Protein AF-A0AAJ1V5J4-F1 (afdb_monomer)

Radius of gyration: 35.63 Å; Cα contacts (8 Å, |Δi|>4): 489; chains: 1; bounding box: 98×26×123 Å

pLDDT: mean 90.64, std 15.01, range [29.48, 98.25]

Organism: NCBI:txid178214

Sequence (348 aa):
MIPAPLTAFAIPPAFFPHKRGDTFYYSMKSAGREMCAPLQHQIVTKGEAFMAEDGTQVYSLNDYGYGSPGGCLGINCGHMMTPFIIGANYKPELPDYLKNLTPEQAEENARTQQVQRAYERNIRKEKERLAVAKELKDVDRIQKSQLKIKALESGLMKLVKDNDFLIRKKERERYYNNLESYNKAKQNMEKVIEKEYNKFNEKLNQKLSKEQYRDIISHDLKRINKVMSEHEELARRLQLKERKQKQHIYGTDDYKERVKRDLNKGKTPPSYFKNISSKSIHNIILKEINMRKIFNQYQYIDIKNIDGAYIDSTGKISKINQVNIKHGKQGIHGVPNYRGEDNSGQSG

Structure (mmCIF, N/CA/C/O backbone):
data_AF-A0AAJ1V5J4-F1
#
_entry.id   AF-A0AAJ1V5J4-F1
#
loop_
_atom_site.group_PDB
_atom_site.id
_atom_site.type_symbol
_atom_site.label_atom_id
_atom_site.label_alt_id
_atom_site.label_comp_id
_atom_site.label_asym_id
_atom_site.label_entity_id
_atom_site.label_seq_id
_atom_site.pdbx_PDB_ins_code
_atom_site.Cartn_x
_atom_site.Cartn_y
_atom_site.Cartn_z
_atom_site.occupancy
_atom_site.B_iso_or_equiv
_atom_site.auth_seq_id
_atom_site.auth_comp_id
_atom_site.auth_asym_id
_atom_site.auth_atom_id
_atom_site.pdbx_PDB_model_num
ATOM 1 N N . MET A 1 1 ? 59.531 -7.968 -88.400 1.00 43.09 1 MET A N 1
ATOM 2 C CA . MET A 1 1 ? 58.470 -7.005 -88.036 1.00 43.09 1 MET A CA 1
ATOM 3 C C . MET A 1 1 ? 57.826 -7.510 -86.758 1.00 43.09 1 MET A C 1
ATOM 5 O O . MET A 1 1 ? 57.212 -8.565 -86.786 1.00 43.09 1 MET A O 1
ATOM 9 N N . ILE A 1 2 ? 58.095 -6.849 -85.633 1.00 39.38 2 ILE A N 1
ATOM 10 C CA . ILE A 1 2 ? 57.622 -7.242 -84.296 1.00 39.38 2 ILE A CA 1
ATOM 11 C C . ILE A 1 2 ? 56.352 -6.423 -84.011 1.00 39.38 2 ILE A C 1
ATOM 13 O O . ILE A 1 2 ? 56.397 -5.210 -84.227 1.00 39.38 2 ILE A O 1
ATOM 17 N N . PRO A 1 3 ? 55.228 -7.025 -83.580 1.00 40.44 3 PRO A N 1
ATOM 18 C CA . PRO A 1 3 ? 54.019 -6.269 -83.275 1.00 40.44 3 PRO A CA 1
ATOM 19 C C . PRO A 1 3 ? 54.181 -5.509 -81.950 1.00 40.44 3 PRO A C 1
ATOM 21 O O . PRO A 1 3 ? 54.733 -6.031 -80.982 1.00 40.44 3 PRO A O 1
ATOM 24 N N . ALA A 1 4 ? 53.710 -4.262 -81.927 1.00 39.62 4 ALA A N 1
ATOM 25 C CA . ALA A 1 4 ? 53.693 -3.410 -80.741 1.00 39.62 4 ALA A CA 1
ATOM 26 C C . ALA A 1 4 ? 52.747 -3.978 -79.659 1.00 39.62 4 ALA A C 1
ATOM 28 O O . ALA A 1 4 ? 51.693 -4.521 -80.004 1.00 39.62 4 ALA A O 1
ATOM 29 N N . PRO A 1 5 ? 53.081 -3.860 -78.360 1.00 43.66 5 PRO A N 1
ATOM 30 C CA . PRO A 1 5 ? 52.230 -4.360 -77.290 1.00 43.66 5 PRO A CA 1
ATOM 31 C C . PRO A 1 5 ? 51.009 -3.453 -77.091 1.00 43.66 5 PRO A C 1
ATOM 33 O O . PRO A 1 5 ? 51.108 -2.227 -77.167 1.00 43.66 5 PRO A O 1
ATOM 36 N N . LEU A 1 6 ? 49.860 -4.081 -76.818 1.00 41.09 6 LEU A N 1
ATOM 37 C CA . LEU A 1 6 ? 48.618 -3.412 -76.443 1.00 41.09 6 LEU A CA 1
ATOM 38 C C . LEU A 1 6 ? 48.853 -2.480 -75.247 1.00 41.09 6 LEU A C 1
ATOM 40 O O . LEU A 1 6 ? 49.349 -2.894 -74.199 1.00 41.09 6 LEU A O 1
ATOM 44 N N . THR A 1 7 ? 48.430 -1.230 -75.396 1.00 42.22 7 THR A N 1
ATOM 45 C CA . THR A 1 7 ? 48.329 -0.254 -74.315 1.00 42.22 7 THR A CA 1
ATOM 46 C C . THR A 1 7 ? 47.338 -0.751 -73.269 1.00 42.22 7 THR A C 1
ATOM 48 O O . THR A 1 7 ? 46.139 -0.857 -73.535 1.00 42.22 7 THR A O 1
ATOM 51 N N . ALA A 1 8 ? 47.844 -1.054 -72.077 1.00 40.88 8 ALA A N 1
ATOM 52 C CA . ALA A 1 8 ? 47.033 -1.308 -70.900 1.00 40.88 8 ALA A CA 1
ATOM 53 C C . ALA A 1 8 ? 46.226 -0.044 -70.559 1.00 40.88 8 ALA A C 1
ATOM 55 O O . ALA A 1 8 ? 46.792 0.982 -70.182 1.00 40.88 8 ALA A O 1
ATOM 56 N N . PHE A 1 9 ? 44.902 -0.116 -70.697 1.00 38.41 9 PHE A N 1
ATOM 57 C CA . PHE A 1 9 ? 44.001 0.865 -70.104 1.00 38.41 9 PHE A CA 1
ATOM 58 C C . PHE A 1 9 ? 44.124 0.755 -68.583 1.00 38.41 9 PHE A C 1
ATOM 60 O O . PHE A 1 9 ? 43.680 -0.221 -67.978 1.00 38.41 9 PHE A O 1
ATOM 67 N N . ALA A 1 10 ? 44.761 1.747 -67.966 1.00 39.38 10 ALA A N 1
ATOM 68 C CA . ALA A 1 10 ? 44.744 1.912 -66.525 1.00 39.38 10 ALA A CA 1
ATOM 69 C C . ALA A 1 10 ? 43.301 2.206 -66.089 1.00 39.38 10 ALA A C 1
ATOM 71 O O . ALA A 1 10 ? 42.756 3.267 -66.388 1.00 39.38 10 ALA A O 1
ATOM 72 N N . ILE A 1 11 ? 42.679 1.252 -65.396 1.00 44.25 11 ILE A N 1
ATOM 73 C CA . ILE A 1 11 ? 41.466 1.504 -64.617 1.00 44.25 11 ILE A CA 1
ATOM 74 C C . ILE A 1 11 ? 41.870 2.525 -63.541 1.00 44.25 11 ILE A C 1
ATOM 76 O O . ILE A 1 11 ? 42.812 2.244 -62.792 1.00 44.25 11 ILE A O 1
ATOM 80 N N . PRO A 1 12 ? 41.242 3.711 -63.462 1.00 37.22 12 PRO A N 1
ATOM 81 C CA . PRO A 1 12 ? 41.595 4.676 -62.434 1.00 37.22 12 PRO A CA 1
ATOM 82 C C . PRO A 1 12 ? 41.355 4.048 -61.053 1.00 37.22 12 PRO A C 1
ATOM 84 O O . PRO A 1 12 ? 40.361 3.337 -60.871 1.00 37.22 12 PRO A O 1
ATOM 87 N N . PRO A 1 13 ? 42.244 4.273 -60.071 1.00 38.88 13 PRO A N 1
ATOM 88 C CA . PRO A 1 13 ? 42.002 3.817 -58.715 1.00 38.88 13 PRO A CA 1
ATOM 89 C C . PRO A 1 13 ? 40.716 4.484 -58.234 1.00 38.88 13 PRO A C 1
ATOM 91 O O . PRO A 1 13 ? 40.636 5.711 -58.177 1.00 38.88 13 PRO A O 1
ATOM 94 N N . ALA A 1 14 ? 39.704 3.674 -57.923 1.00 43.06 14 ALA A N 1
ATOM 95 C CA . ALA A 1 14 ? 38.511 4.151 -57.249 1.00 43.06 14 ALA A CA 1
ATOM 96 C C . ALA A 1 14 ? 38.962 4.881 -55.979 1.00 43.06 14 ALA A C 1
ATOM 98 O O . ALA A 1 14 ? 39.559 4.294 -55.069 1.00 43.06 14 ALA A O 1
ATOM 99 N N . PHE A 1 15 ? 38.760 6.193 -55.985 1.00 37.44 15 PHE A N 1
ATOM 100 C CA . PHE A 1 15 ? 39.003 7.060 -54.855 1.00 37.44 15 PHE A CA 1
ATOM 101 C C . PHE A 1 15 ? 37.954 6.683 -53.811 1.00 37.44 15 PHE A C 1
ATOM 103 O O . PHE A 1 15 ? 36.831 7.155 -53.879 1.00 37.44 15 PHE A O 1
ATOM 110 N N . PHE A 1 16 ? 38.292 5.768 -52.900 1.00 45.72 16 PHE A N 1
ATOM 111 C CA . PHE A 1 16 ? 37.465 5.428 -51.744 1.00 45.72 16 PHE A CA 1
ATOM 112 C C . PHE A 1 16 ? 37.911 6.326 -50.583 1.00 45.72 16 PHE A C 1
ATOM 114 O O . PHE A 1 16 ? 38.862 5.969 -49.882 1.00 45.72 16 PHE A O 1
ATOM 121 N N . PRO A 1 17 ? 37.294 7.501 -50.355 1.00 44.78 17 PRO A N 1
ATOM 122 C CA . PRO A 1 17 ? 37.771 8.439 -49.343 1.00 44.78 17 PRO A CA 1
ATOM 123 C C . PRO A 1 17 ? 37.554 7.946 -47.905 1.00 44.78 17 PRO A C 1
ATOM 125 O O . PRO A 1 17 ? 37.910 8.656 -46.968 1.00 44.78 17 PRO A O 1
ATOM 128 N N . HIS A 1 18 ? 36.922 6.790 -47.677 1.00 52.59 18 HIS A N 1
ATOM 129 C CA . HIS A 1 18 ? 36.537 6.326 -46.342 1.00 52.59 18 HIS A CA 1
ATOM 130 C C . HIS A 1 18 ? 37.081 4.916 -46.102 1.00 52.59 18 HIS A C 1
ATOM 132 O O . HIS A 1 18 ? 36.958 4.027 -46.947 1.00 52.59 18 HIS A O 1
ATOM 138 N N . LYS A 1 19 ? 37.736 4.715 -44.952 1.00 53.50 19 LYS A N 1
ATOM 139 C CA . LYS A 1 19 ? 38.390 3.451 -44.595 1.00 53.50 19 LYS A CA 1
ATOM 140 C C . LYS A 1 19 ? 37.387 2.297 -44.667 1.00 53.50 19 LYS A C 1
ATOM 142 O O . LYS A 1 19 ? 36.407 2.268 -43.925 1.00 53.50 19 LYS A O 1
ATOM 147 N N . ARG A 1 20 ? 37.661 1.313 -45.531 1.00 51.00 20 ARG A N 1
ATOM 148 C CA . ARG A 1 20 ? 36.986 0.007 -45.512 1.00 51.00 20 ARG A CA 1
ATOM 149 C C . ARG A 1 20 ? 37.131 -0.585 -44.103 1.00 51.00 20 ARG A C 1
ATOM 151 O O . ARG A 1 20 ? 38.232 -0.988 -43.740 1.00 51.00 20 ARG A O 1
ATOM 158 N N . GLY A 1 21 ? 36.049 -0.622 -43.323 1.00 60.88 21 GLY A N 1
ATOM 159 C CA . GLY A 1 21 ? 36.010 -1.330 -42.034 1.00 60.88 21 GLY A CA 1
ATOM 160 C C . GLY A 1 21 ? 35.437 -0.576 -40.829 1.00 60.88 21 GLY A C 1
ATOM 161 O O . GLY A 1 21 ? 35.244 -1.211 -39.798 1.00 60.88 21 GLY A O 1
ATOM 162 N N . ASP A 1 22 ? 35.117 0.719 -40.938 1.00 84.62 22 ASP A N 1
ATOM 163 C CA . ASP A 1 22 ? 34.652 1.523 -39.787 1.00 84.62 22 ASP A CA 1
ATOM 164 C C . ASP A 1 22 ? 33.117 1.681 -39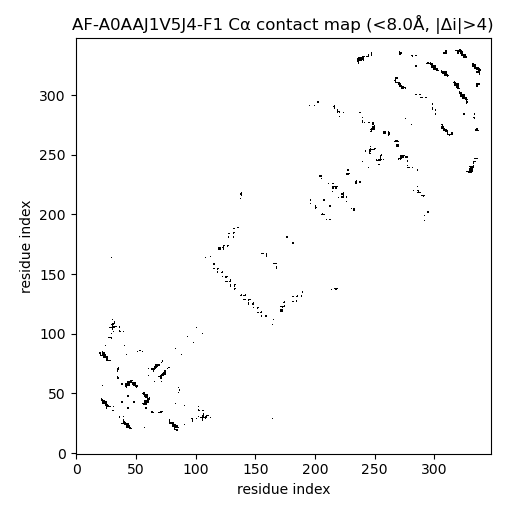.698 1.00 84.62 22 ASP A C 1
ATOM 166 O O . ASP A 1 22 ? 32.606 2.516 -38.947 1.00 84.62 22 ASP A O 1
ATOM 170 N N . THR A 1 23 ? 32.364 0.869 -40.444 1.00 94.56 23 THR A N 1
ATOM 171 C CA . THR A 1 23 ? 30.895 0.872 -40.463 1.00 94.56 23 THR A CA 1
ATOM 172 C C . THR A 1 23 ? 30.303 -0.357 -39.784 1.00 94.56 23 THR A C 1
ATOM 174 O O . THR A 1 23 ? 30.850 -1.461 -39.816 1.00 94.56 23 THR A O 1
ATOM 177 N N . PHE A 1 24 ? 29.151 -0.162 -39.151 1.00 96.31 24 PHE A N 1
ATOM 178 C CA . PHE A 1 24 ? 28.479 -1.174 -38.351 1.00 96.31 24 PHE A CA 1
ATOM 179 C C . PHE A 1 24 ? 26.975 -1.133 -38.592 1.00 96.31 24 PHE A C 1
ATOM 181 O O . PHE A 1 24 ? 26.387 -0.070 -38.741 1.00 96.31 24 PHE A O 1
ATOM 188 N N . TYR A 1 25 ? 26.330 -2.289 -38.560 1.00 97.00 25 TYR A N 1
ATOM 189 C CA . TYR A 1 25 ? 24.887 -2.401 -38.450 1.00 97.00 25 TYR A CA 1
ATOM 190 C C . TYR A 1 25 ? 24.470 -2.246 -36.983 1.00 97.00 25 TYR A C 1
ATOM 192 O O . TYR A 1 25 ? 24.973 -2.959 -36.103 1.00 97.00 25 TYR A O 1
ATOM 200 N N . TYR A 1 26 ? 23.544 -1.325 -36.720 1.00 96.88 26 TYR A N 1
ATOM 201 C CA . TYR A 1 26 ? 22.997 -1.078 -35.390 1.00 96.88 26 TYR A CA 1
ATOM 202 C C . TYR A 1 26 ? 21.750 -1.938 -35.157 1.00 96.88 26 TYR A C 1
ATOM 204 O O . TYR A 1 26 ? 20.727 -1.790 -35.830 1.00 96.88 26 TYR A O 1
ATOM 212 N N . SER A 1 27 ? 21.826 -2.858 -34.190 1.00 96.00 27 SER A N 1
ATOM 213 C CA . SER A 1 27 ? 20.743 -3.810 -33.917 1.00 96.00 27 SER A CA 1
ATOM 214 C C . SER A 1 27 ? 19.414 -3.114 -33.605 1.00 96.00 27 SER A C 1
ATOM 216 O O . SER A 1 27 ? 19.408 -2.131 -32.865 1.00 96.00 27 SER A O 1
ATOM 218 N N . MET A 1 28 ? 18.302 -3.691 -34.057 1.00 95.25 28 MET A N 1
ATOM 219 C CA . MET A 1 28 ? 16.951 -3.247 -33.712 1.00 95.25 28 MET A CA 1
ATOM 220 C C . MET A 1 28 ? 16.370 -4.059 -32.545 1.00 95.25 28 MET A C 1
ATOM 222 O O . MET A 1 28 ? 16.608 -5.261 -32.413 1.00 95.25 28 MET A O 1
ATOM 226 N N . LYS A 1 29 ? 15.612 -3.392 -31.680 1.00 94.25 29 LYS A N 1
ATOM 227 C CA . LYS A 1 29 ? 14.898 -3.912 -30.516 1.00 94.25 29 LYS A CA 1
ATOM 228 C C . LYS A 1 29 ? 13.521 -3.263 -30.436 1.00 94.25 29 LYS A C 1
ATOM 230 O O . LYS A 1 29 ? 13.286 -2.185 -30.961 1.00 94.25 29 LYS A O 1
ATOM 235 N N . SER A 1 30 ? 12.622 -3.885 -29.681 1.00 94.44 30 SER A N 1
ATOM 236 C CA . SER A 1 30 ? 11.280 -3.337 -29.460 1.00 94.44 30 SER A CA 1
ATOM 237 C C . SER A 1 30 ? 11.270 -2.013 -28.689 1.00 94.44 30 SER A C 1
ATOM 239 O O . SER A 1 30 ? 10.295 -1.278 -28.764 1.00 94.44 30 SER A O 1
ATOM 241 N N . ALA A 1 31 ? 12.340 -1.703 -27.952 1.00 94.12 31 ALA A N 1
ATOM 242 C CA . ALA A 1 31 ? 12.483 -0.484 -27.170 1.00 94.12 31 ALA A CA 1
ATOM 243 C C . ALA A 1 31 ? 13.863 0.144 -27.403 1.00 94.12 31 ALA A C 1
ATOM 245 O O . ALA A 1 31 ? 14.888 -0.526 -27.242 1.00 94.12 31 ALA A O 1
ATOM 246 N N . GLY A 1 32 ? 13.890 1.441 -27.709 1.00 93.75 32 GLY A N 1
ATOM 247 C CA . GLY A 1 32 ? 15.108 2.230 -27.871 1.00 93.75 32 GLY A CA 1
ATOM 248 C C . GLY A 1 32 ? 14.914 3.626 -27.296 1.00 93.75 32 GLY A C 1
ATOM 249 O O . GLY A 1 32 ? 13.900 4.247 -27.542 1.00 93.75 32 GLY A O 1
ATOM 250 N N . ARG A 1 33 ? 15.862 4.119 -26.492 1.00 93.69 33 ARG A N 1
ATOM 251 C CA . ARG A 1 33 ? 15.802 5.490 -25.942 1.00 93.69 33 ARG A CA 1
ATOM 252 C C . ARG A 1 33 ? 15.893 6.529 -27.064 1.00 93.69 33 ARG A C 1
ATOM 254 O O . ARG A 1 33 ? 16.375 6.177 -28.131 1.00 93.69 33 ARG A O 1
ATOM 261 N N . GLU A 1 34 ? 15.558 7.783 -26.779 1.00 94.62 34 GLU A N 1
ATOM 262 C CA . GLU A 1 34 ? 15.600 8.925 -27.713 1.00 94.62 34 GLU A CA 1
ATOM 263 C C . GLU A 1 34 ? 16.829 8.914 -28.643 1.00 94.62 34 GLU A C 1
ATOM 265 O O . GLU A 1 34 ? 16.687 8.835 -29.855 1.00 94.62 34 GLU A O 1
ATOM 270 N N . MET A 1 35 ? 18.048 8.826 -28.097 1.00 95.31 35 MET A N 1
ATOM 271 C CA . MET A 1 35 ? 19.277 8.809 -28.914 1.00 95.31 35 MET A CA 1
ATOM 272 C C . MET A 1 35 ? 19.572 7.464 -29.612 1.00 95.31 35 MET A C 1
ATOM 274 O O . MET A 1 35 ? 20.490 7.360 -30.414 1.00 95.31 35 MET A O 1
ATOM 278 N N . CYS A 1 36 ? 18.863 6.390 -29.265 1.00 95.62 36 CYS A N 1
ATOM 279 C CA . CYS A 1 36 ? 19.027 5.061 -29.869 1.00 95.62 36 CYS A CA 1
ATOM 280 C C . CYS A 1 36 ? 17.953 4.761 -30.919 1.00 95.62 36 CYS A C 1
ATOM 282 O O . CYS A 1 36 ? 18.210 3.978 -31.826 1.00 95.62 36 CYS A O 1
ATOM 284 N N . ALA A 1 37 ? 16.748 5.313 -30.763 1.00 96.25 37 ALA A N 1
ATOM 285 C CA . ALA A 1 37 ? 15.592 4.982 -31.582 1.00 96.25 37 ALA A CA 1
ATOM 286 C C . ALA A 1 37 ? 15.795 5.316 -33.073 1.00 96.25 37 ALA A C 1
ATOM 288 O O . ALA A 1 37 ? 15.541 4.426 -33.885 1.00 96.25 37 ALA A O 1
ATOM 289 N N . PRO A 1 38 ? 16.352 6.487 -33.453 1.00 96.50 38 PRO A N 1
ATOM 290 C CA . PRO A 1 38 ? 16.628 6.812 -34.855 1.00 96.50 38 PRO A CA 1
ATOM 291 C C . PRO A 1 38 ? 17.694 5.918 -35.499 1.00 96.50 38 PRO A C 1
ATOM 293 O O . PRO A 1 38 ? 17.701 5.731 -36.710 1.00 96.50 38 PRO A O 1
ATOM 296 N N . LEU A 1 39 ? 18.597 5.351 -34.694 1.00 96.88 39 LEU A N 1
ATOM 297 C CA . LEU A 1 39 ? 19.696 4.516 -35.179 1.00 9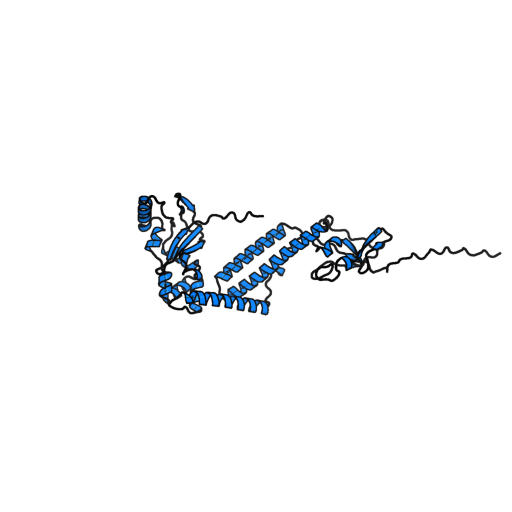6.88 39 LEU A CA 1
ATOM 298 C C . LEU A 1 39 ? 19.285 3.064 -35.435 1.00 96.88 39 LEU A C 1
ATOM 300 O O . LEU A 1 39 ? 20.056 2.300 -36.015 1.00 96.88 39 LEU A O 1
ATOM 304 N N . GLN A 1 40 ? 18.103 2.641 -34.984 1.00 95.94 40 GLN A N 1
ATOM 305 C CA . GLN A 1 40 ? 17.698 1.245 -35.090 1.00 95.94 40 GLN A CA 1
ATOM 306 C C . GLN A 1 40 ? 17.589 0.792 -36.545 1.00 95.94 40 GLN A C 1
ATOM 308 O O . GLN A 1 40 ? 16.972 1.457 -37.372 1.00 95.94 40 GLN A O 1
ATOM 313 N N . HIS A 1 41 ? 18.194 -0.363 -36.843 1.00 96.38 41 HIS A N 1
ATOM 314 C CA . HIS A 1 41 ? 18.260 -0.931 -38.191 1.00 96.38 41 HIS A CA 1
ATOM 315 C C . HIS A 1 41 ? 19.028 -0.058 -39.211 1.00 96.38 41 HIS A C 1
ATOM 317 O O . HIS A 1 41 ? 18.935 -0.277 -40.423 1.00 96.38 41 HIS A O 1
ATOM 323 N N . GLN A 1 42 ? 19.829 0.910 -38.751 1.00 96.19 42 GLN A N 1
ATOM 324 C CA . GLN A 1 42 ? 20.664 1.755 -39.608 1.00 96.19 42 GLN A CA 1
ATOM 325 C C . GLN A 1 42 ? 22.124 1.304 -39.650 1.00 96.19 42 GLN A C 1
ATOM 327 O O . GLN A 1 42 ? 22.586 0.520 -38.814 1.00 96.19 42 GLN A O 1
ATOM 332 N N . ILE A 1 43 ? 22.843 1.795 -40.662 1.00 97.25 43 ILE A N 1
ATOM 333 C CA . ILE A 1 43 ? 24.299 1.676 -40.732 1.00 97.25 43 ILE A CA 1
ATOM 334 C C . ILE A 1 43 ? 24.898 2.891 -40.033 1.00 97.25 43 ILE A C 1
ATOM 336 O O . ILE A 1 43 ? 24.472 4.025 -40.247 1.00 97.25 43 ILE A O 1
ATOM 340 N N . VAL A 1 44 ? 25.861 2.641 -39.158 1.00 96.81 44 VAL A N 1
ATOM 341 C CA . VAL A 1 44 ? 26.459 3.645 -38.284 1.00 96.81 44 VAL A CA 1
ATOM 342 C C . VAL A 1 44 ? 27.978 3.594 -38.357 1.00 96.81 44 VAL A C 1
ATOM 344 O O . VAL A 1 44 ? 28.563 2.550 -38.647 1.00 96.81 44 VAL A O 1
ATOM 347 N N . THR A 1 45 ? 28.624 4.706 -38.037 1.00 96.25 45 THR A N 1
ATOM 348 C CA . THR A 1 45 ? 30.080 4.824 -37.912 1.00 96.25 45 THR A CA 1
ATOM 349 C C . THR A 1 45 ? 30.450 5.541 -36.616 1.00 96.25 45 THR A C 1
ATOM 351 O O . THR A 1 45 ? 29.645 6.266 -36.032 1.00 96.25 45 THR A O 1
ATOM 354 N N . LYS A 1 46 ? 31.680 5.329 -36.141 1.00 93.81 46 LYS A N 1
ATOM 355 C CA . LYS A 1 46 ? 32.261 6.122 -35.042 1.00 93.81 46 LYS A CA 1
ATOM 356 C C . LYS A 1 46 ? 32.857 7.452 -35.527 1.00 93.81 46 LYS A C 1
ATOM 358 O O . LYS A 1 46 ? 33.208 8.282 -34.693 1.00 93.81 46 LYS A O 1
ATOM 363 N N . GLY A 1 47 ? 33.021 7.610 -36.842 1.00 91.19 47 GLY A N 1
ATOM 364 C CA . GLY A 1 47 ? 33.450 8.850 -37.490 1.00 91.19 47 GLY A CA 1
ATOM 365 C C . GLY A 1 47 ? 32.275 9.771 -37.821 1.00 91.19 47 GLY A C 1
ATOM 366 O O . GLY A 1 47 ? 31.215 9.671 -37.209 1.00 91.19 47 GLY A O 1
ATOM 367 N N . GLU A 1 48 ? 32.472 10.655 -38.796 1.00 92.69 48 GLU A N 1
ATOM 368 C CA . GLU A 1 48 ? 31.441 11.575 -39.291 1.00 92.69 48 GLU A CA 1
ATOM 369 C C . GLU A 1 48 ? 30.381 10.852 -40.135 1.00 92.69 48 GLU A C 1
ATOM 371 O O . GLU A 1 48 ? 30.651 9.807 -40.731 1.00 92.69 48 GLU A O 1
ATOM 376 N N . ALA A 1 49 ? 29.164 11.400 -40.171 1.00 94.69 49 ALA A N 1
ATOM 377 C CA . ALA A 1 49 ? 28.082 10.874 -40.994 1.00 94.69 49 ALA A CA 1
ATOM 378 C C . ALA A 1 49 ? 28.399 11.088 -42.481 1.00 94.69 49 ALA A C 1
ATOM 380 O O . ALA A 1 49 ? 28.947 12.122 -42.860 1.00 94.69 49 ALA A O 1
ATOM 381 N N . PHE A 1 50 ? 28.030 10.131 -43.331 1.00 94.19 50 PHE A N 1
ATOM 382 C CA . PHE A 1 50 ? 28.287 10.228 -44.767 1.00 94.19 50 PHE A CA 1
ATOM 383 C C . PHE A 1 50 ? 27.274 9.442 -45.600 1.00 94.19 50 PHE A C 1
ATOM 385 O O . PHE A 1 50 ? 26.467 8.659 -45.092 1.00 94.19 50 PHE A O 1
ATOM 392 N N . MET A 1 51 ? 27.334 9.672 -46.910 1.00 94.44 51 MET A N 1
ATOM 393 C CA . MET A 1 51 ? 26.512 9.018 -47.918 1.00 94.44 51 MET A CA 1
ATOM 394 C C . MET A 1 51 ? 27.411 8.083 -48.739 1.00 94.44 51 MET A C 1
ATOM 396 O O . MET A 1 51 ? 28.370 8.554 -49.347 1.00 94.44 51 MET A O 1
ATOM 400 N N . ALA A 1 52 ? 27.179 6.767 -48.698 1.00 90.50 52 ALA A N 1
ATOM 401 C CA . ALA A 1 52 ? 27.984 5.823 -49.474 1.00 90.50 52 ALA A CA 1
ATOM 402 C C . ALA A 1 52 ? 27.651 5.884 -50.976 1.00 90.50 52 ALA A C 1
ATOM 404 O O . ALA A 1 52 ? 26.557 6.294 -51.358 1.00 90.50 52 ALA A O 1
ATOM 405 N N . GLU A 1 53 ? 28.577 5.428 -51.824 1.00 88.38 53 GLU A N 1
ATOM 406 C CA . GLU A 1 53 ? 28.424 5.436 -53.291 1.00 88.38 53 GLU A CA 1
ATOM 407 C C . GLU A 1 53 ? 27.190 4.660 -53.782 1.00 88.38 53 GLU A C 1
ATOM 409 O O . GLU A 1 53 ? 26.595 5.0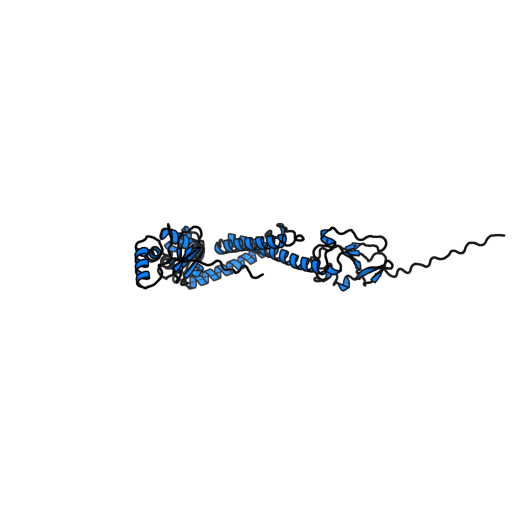24 -54.791 1.00 88.38 53 GLU A O 1
ATOM 414 N N . ASP A 1 54 ? 26.781 3.616 -53.055 1.00 86.56 54 ASP A N 1
ATOM 415 C CA . ASP A 1 54 ? 25.600 2.800 -53.364 1.00 86.56 54 ASP A CA 1
ATOM 416 C C . ASP A 1 54 ? 24.275 3.404 -52.863 1.00 86.56 54 ASP A C 1
ATOM 418 O O . ASP A 1 54 ? 23.222 2.779 -52.989 1.00 86.56 54 ASP A O 1
ATOM 422 N N . GLY A 1 55 ? 24.308 4.608 -52.282 1.00 90.38 55 GLY A N 1
ATOM 423 C CA . GLY A 1 55 ? 23.128 5.253 -51.714 1.00 90.38 55 GLY A CA 1
ATOM 424 C C . GLY A 1 55 ? 22.792 4.820 -50.280 1.00 90.38 55 GLY A C 1
ATOM 425 O O . GLY A 1 55 ? 21.739 5.199 -49.766 1.00 90.38 55 GLY A O 1
ATOM 426 N N . THR A 1 56 ? 23.670 4.088 -49.579 1.00 91.94 56 THR A N 1
ATOM 427 C CA . THR A 1 56 ? 23.496 3.755 -48.149 1.00 91.94 56 THR A CA 1
ATOM 428 C C . THR A 1 56 ? 23.846 4.917 -47.208 1.00 91.94 56 THR A C 1
ATOM 430 O O . THR A 1 56 ? 25.011 5.306 -47.090 1.00 91.94 56 THR A O 1
ATOM 433 N N . GLN A 1 57 ? 22.855 5.477 -46.502 1.00 95.12 57 GLN A N 1
ATOM 434 C CA . GLN A 1 57 ? 23.086 6.524 -45.496 1.00 95.12 57 GLN A CA 1
ATOM 435 C C . GLN A 1 57 ? 23.762 5.945 -44.249 1.00 95.12 57 GLN A C 1
ATOM 437 O O . GLN A 1 57 ? 23.281 4.967 -43.669 1.00 95.12 57 GLN A O 1
ATOM 442 N N . VAL A 1 58 ? 24.863 6.572 -43.825 1.00 96.12 58 VAL A N 1
ATOM 443 C CA . VAL A 1 58 ? 25.633 6.177 -42.643 1.00 96.12 58 VAL A CA 1
ATOM 444 C C . VAL A 1 58 ? 25.572 7.279 -41.592 1.00 96.12 58 VAL A C 1
ATOM 446 O O . VAL A 1 58 ? 26.010 8.403 -41.825 1.00 96.12 58 VAL A O 1
ATOM 449 N N . TYR A 1 59 ? 25.054 6.943 -40.412 1.00 96.81 59 TYR A N 1
ATOM 450 C CA . TYR A 1 59 ? 24.911 7.881 -39.297 1.00 96.81 59 TYR A CA 1
ATOM 451 C C . TYR A 1 59 ? 26.161 7.890 -38.406 1.00 96.81 59 TYR A C 1
ATOM 453 O O . TYR A 1 59 ? 26.705 6.836 -38.068 1.00 96.81 59 TYR A O 1
ATOM 461 N N . SER A 1 60 ? 26.593 9.073 -37.971 1.00 96.50 60 SER A N 1
ATOM 462 C CA . SER A 1 60 ? 27.638 9.230 -36.953 1.00 96.50 60 SER A CA 1
ATOM 463 C C . SER A 1 60 ? 27.059 8.917 -35.579 1.00 96.50 60 SER A C 1
ATOM 465 O O . SER A 1 60 ? 26.087 9.530 -35.154 1.00 96.50 60 SER A O 1
ATOM 467 N N . LEU A 1 61 ? 27.660 7.985 -34.838 1.00 96.25 61 LEU A N 1
ATOM 468 C CA . LEU A 1 61 ? 27.245 7.698 -33.460 1.00 96.25 61 LEU A CA 1
ATOM 469 C C . LEU A 1 61 ? 27.484 8.892 -32.522 1.00 96.25 61 LEU A C 1
ATOM 471 O O . LEU A 1 61 ? 26.786 9.026 -31.512 1.00 96.25 61 LEU A O 1
ATOM 475 N N . ASN A 1 62 ? 28.456 9.752 -32.837 1.00 95.19 62 ASN A N 1
ATOM 476 C CA . ASN A 1 62 ? 28.796 10.913 -32.012 1.00 95.19 62 ASN A CA 1
ATOM 477 C C . ASN A 1 62 ? 27.641 11.920 -31.969 1.00 95.19 62 ASN A C 1
ATOM 479 O O . ASN A 1 62 ? 27.358 12.467 -30.903 1.00 95.19 62 ASN A O 1
ATOM 483 N N . ASP A 1 63 ? 26.900 12.052 -33.071 1.00 96.81 63 ASP A N 1
ATOM 484 C CA . ASP A 1 63 ? 25.704 12.900 -33.182 1.00 96.81 63 ASP A CA 1
ATOM 485 C C . ASP A 1 63 ? 24.590 12.410 -32.243 1.00 96.81 63 ASP A C 1
ATOM 487 O O . ASP A 1 63 ? 23.716 13.167 -31.826 1.00 96.81 63 ASP A O 1
ATOM 491 N N . TYR A 1 64 ? 24.671 11.136 -31.844 1.00 96.50 64 TYR A N 1
ATOM 492 C CA . TYR A 1 64 ? 23.757 10.486 -30.916 1.00 96.50 64 TYR A CA 1
ATOM 493 C C . TYR A 1 64 ? 24.376 10.226 -29.535 1.00 96.50 64 TYR A C 1
ATOM 495 O O . TYR A 1 64 ? 23.940 9.336 -28.794 1.00 96.50 64 TYR A O 1
ATOM 503 N N . GLY A 1 65 ? 25.407 10.990 -29.165 1.00 95.25 65 GLY A N 1
ATOM 504 C CA . GLY A 1 65 ? 26.006 10.969 -27.831 1.00 95.25 65 GLY A CA 1
ATOM 505 C C . GLY A 1 65 ? 26.690 9.648 -27.474 1.00 95.25 65 GLY A C 1
ATOM 506 O O . GLY A 1 65 ? 26.590 9.207 -26.325 1.00 95.25 65 GLY A O 1
ATOM 507 N N . TYR A 1 66 ? 27.331 8.997 -28.445 1.00 95.38 66 TYR A N 1
ATOM 508 C CA . TYR A 1 66 ? 28.024 7.715 -28.290 1.00 95.38 66 TYR A CA 1
ATOM 509 C C . TYR A 1 66 ? 28.779 7.564 -26.959 1.00 95.38 66 TYR A C 1
ATOM 511 O O . TYR A 1 66 ? 29.641 8.368 -26.611 1.00 95.38 66 TYR A O 1
ATOM 519 N N . GLY A 1 67 ? 28.439 6.522 -26.195 1.00 91.88 67 GLY A N 1
ATOM 520 C CA . GLY A 1 67 ? 29.100 6.171 -24.932 1.00 91.88 67 GLY A CA 1
ATOM 521 C C . GLY A 1 67 ? 28.726 7.042 -23.725 1.00 91.88 67 GLY A C 1
ATOM 522 O O . GLY A 1 67 ? 29.034 6.673 -22.591 1.00 91.88 67 GLY A O 1
ATOM 523 N N . SER A 1 68 ? 28.014 8.154 -23.920 1.00 94.62 68 SER A N 1
ATOM 524 C CA . SER A 1 68 ? 27.507 8.965 -22.807 1.00 94.62 68 SER A CA 1
ATOM 525 C C . SER A 1 68 ? 26.365 8.250 -22.061 1.00 94.62 68 SER A C 1
ATOM 527 O O . SER A 1 68 ? 25.673 7.411 -22.644 1.00 94.62 68 SER A O 1
ATOM 529 N N . PRO A 1 69 ? 26.084 8.576 -20.781 1.00 92.00 69 PRO A N 1
ATOM 530 C CA . PRO A 1 69 ? 24.988 7.949 -20.038 1.00 92.00 69 PRO A CA 1
ATOM 531 C C . PRO A 1 69 ? 23.620 8.047 -20.740 1.00 92.00 69 PRO A C 1
ATOM 533 O O . PRO A 1 69 ? 22.847 7.087 -20.723 1.00 92.00 69 PRO A O 1
ATOM 536 N N . GLY A 1 70 ? 23.322 9.180 -21.383 1.00 87.75 70 GLY A N 1
ATOM 537 C CA . GLY A 1 70 ? 22.063 9.412 -22.105 1.00 87.75 70 GLY A CA 1
ATOM 538 C C . GLY A 1 70 ? 22.063 8.920 -23.554 1.00 87.75 70 GLY A C 1
ATOM 539 O O . GLY A 1 70 ? 21.009 8.555 -24.070 1.00 87.75 70 GLY A O 1
ATOM 540 N N . GLY A 1 71 ? 23.232 8.862 -24.191 1.00 92.88 71 GLY A N 1
ATOM 541 C CA . GLY A 1 71 ? 23.358 8.606 -25.621 1.00 92.88 71 GLY A CA 1
ATOM 542 C C . GLY A 1 71 ? 23.360 7.136 -26.027 1.00 92.88 71 GLY A C 1
ATOM 543 O O . GLY A 1 71 ? 23.168 6.212 -25.220 1.00 92.88 71 GLY A O 1
ATOM 544 N N . CYS A 1 72 ? 23.547 6.917 -27.326 1.00 93.81 72 CYS A N 1
ATOM 545 C CA . CYS A 1 72 ? 23.603 5.589 -27.910 1.00 93.81 72 CYS A CA 1
ATOM 546 C C . CYS A 1 72 ? 24.779 4.782 -27.332 1.00 93.81 72 CYS A C 1
ATOM 548 O O . CYS A 1 72 ? 25.841 5.314 -27.013 1.00 93.81 72 CYS A O 1
ATOM 550 N N . LEU A 1 73 ? 24.553 3.478 -27.129 1.00 92.50 73 LEU A N 1
ATOM 551 C CA . LEU A 1 73 ? 25.531 2.560 -26.510 1.00 92.50 73 LEU A CA 1
ATOM 552 C C . LEU A 1 73 ? 26.071 3.030 -25.138 1.00 92.50 73 LEU A C 1
ATOM 554 O O . LEU A 1 73 ? 27.146 2.626 -24.711 1.00 92.50 73 LEU A O 1
ATOM 558 N N . GLY A 1 74 ? 25.292 3.859 -24.437 1.00 91.75 74 GLY A N 1
ATOM 559 C CA . GLY A 1 74 ? 25.539 4.286 -23.063 1.00 91.75 74 GLY A CA 1
ATOM 560 C C . GLY A 1 74 ? 25.099 3.282 -21.993 1.00 91.75 74 GLY A C 1
ATOM 561 O O . GLY A 1 74 ? 24.842 2.104 -22.256 1.00 91.75 74 GLY A O 1
ATOM 562 N N . ILE A 1 75 ? 24.945 3.767 -20.756 1.00 90.62 75 ILE A N 1
ATOM 563 C CA . ILE A 1 75 ? 24.600 2.930 -19.598 1.00 90.62 75 ILE A CA 1
ATOM 564 C C . ILE A 1 75 ? 23.281 2.167 -19.807 1.00 90.62 75 ILE A C 1
ATOM 566 O O . ILE A 1 75 ? 22.256 2.736 -20.182 1.00 90.62 75 ILE A O 1
ATOM 570 N N . ASN A 1 76 ? 23.300 0.860 -19.533 1.00 86.56 76 ASN A N 1
ATOM 571 C CA . ASN A 1 76 ? 22.165 -0.056 -19.714 1.00 86.56 76 ASN A CA 1
ATOM 572 C C . ASN A 1 76 ? 21.614 -0.138 -21.153 1.00 86.56 76 ASN A C 1
ATOM 574 O O . ASN A 1 76 ? 20.536 -0.703 -21.358 1.00 86.56 76 ASN A O 1
ATOM 578 N N . CYS A 1 77 ? 22.330 0.388 -22.152 1.00 90.88 77 CYS A N 1
ATOM 579 C CA . CYS A 1 77 ? 21.989 0.169 -23.548 1.00 90.88 77 CYS A CA 1
ATOM 580 C C . CYS A 1 77 ? 22.340 -1.272 -23.928 1.00 90.88 77 CYS A C 1
ATOM 582 O O . CYS A 1 77 ? 23.464 -1.720 -23.733 1.00 90.88 77 CYS A O 1
ATOM 584 N N . GLY A 1 78 ? 21.368 -2.013 -24.457 1.00 89.69 78 GLY A N 1
ATOM 585 C CA . GLY A 1 78 ? 21.580 -3.396 -24.880 1.00 89.69 78 GLY A CA 1
ATOM 586 C C . GLY A 1 78 ? 21.792 -3.566 -26.383 1.00 89.69 78 GLY A C 1
ATOM 587 O O . GLY A 1 78 ? 21.788 -4.710 -26.834 1.00 89.69 78 GLY A O 1
ATOM 588 N N . HIS A 1 79 ? 21.839 -2.483 -27.163 1.00 93.94 79 HIS A N 1
ATOM 589 C CA . HIS A 1 79 ? 22.040 -2.564 -28.610 1.00 93.94 79 HIS A CA 1
ATOM 590 C C . HIS A 1 79 ? 23.439 -3.092 -28.929 1.00 93.94 79 HIS A C 1
ATOM 592 O O . HIS A 1 79 ? 24.393 -2.825 -28.203 1.00 93.94 79 HIS A O 1
ATOM 598 N N . MET A 1 80 ? 23.538 -3.866 -30.001 1.00 92.69 80 MET A N 1
ATOM 599 C CA . MET A 1 80 ? 24.782 -4.443 -30.491 1.00 92.69 80 MET A CA 1
ATOM 600 C C . MET A 1 80 ? 25.167 -3.761 -31.800 1.00 92.69 80 MET A C 1
ATOM 602 O O . MET A 1 80 ? 24.306 -3.478 -32.635 1.00 92.69 80 MET A O 1
ATOM 606 N N . MET A 1 81 ? 26.466 -3.532 -31.975 1.00 92.88 81 MET A N 1
ATOM 607 C CA . MET A 1 81 ? 27.055 -3.135 -33.249 1.00 92.88 81 MET A CA 1
ATOM 608 C C . MET A 1 81 ? 27.630 -4.378 -33.915 1.00 92.88 81 MET A C 1
ATOM 610 O O . MET A 1 81 ? 28.491 -5.040 -33.339 1.00 92.88 81 MET A O 1
ATOM 614 N N . THR A 1 82 ? 27.161 -4.688 -35.117 1.00 94.69 82 THR A N 1
ATOM 615 C CA . THR A 1 82 ? 27.719 -5.777 -35.930 1.00 94.69 82 THR A CA 1
ATOM 616 C C . THR A 1 82 ? 28.556 -5.152 -37.040 1.00 94.69 82 THR A C 1
ATOM 618 O O . THR A 1 82 ? 28.019 -4.281 -37.719 1.00 94.69 82 THR A O 1
ATOM 621 N N . PRO A 1 83 ? 29.835 -5.519 -37.238 1.00 95.50 83 PRO A N 1
ATOM 622 C CA . PRO A 1 83 ? 30.619 -5.017 -38.367 1.00 95.50 83 PRO A CA 1
ATOM 623 C C . PRO A 1 83 ? 29.858 -5.174 -39.687 1.00 95.50 83 PRO A C 1
ATOM 625 O O . PRO A 1 83 ? 29.248 -6.217 -39.924 1.00 95.50 83 PRO A O 1
ATOM 628 N N . PHE A 1 84 ? 29.856 -4.130 -40.512 1.00 94.19 84 PHE A N 1
ATOM 629 C CA . PHE A 1 84 ? 29.075 -4.086 -41.744 1.00 94.19 84 PHE A CA 1
ATOM 630 C C . PHE A 1 84 ? 29.888 -3.435 -42.855 1.00 94.19 84 PHE A C 1
ATOM 632 O O . PHE A 1 84 ? 30.221 -2.258 -42.774 1.00 94.19 84 PHE A O 1
ATOM 639 N N . ILE A 1 85 ? 30.195 -4.195 -43.898 1.00 92.94 85 ILE A N 1
ATOM 640 C CA . ILE A 1 85 ? 30.896 -3.746 -45.096 1.00 92.94 85 ILE A CA 1
ATOM 641 C C . ILE A 1 85 ? 29.844 -3.390 -46.147 1.00 92.94 85 ILE A C 1
ATOM 643 O O . ILE A 1 85 ? 29.140 -4.260 -46.663 1.00 92.94 85 ILE A O 1
ATOM 647 N N . ILE A 1 86 ? 29.747 -2.101 -46.459 1.00 90.81 86 ILE A N 1
ATOM 648 C CA . ILE A 1 86 ? 28.837 -1.573 -47.481 1.00 90.81 86 ILE A CA 1
ATOM 649 C C . ILE A 1 86 ? 29.174 -2.204 -48.842 1.00 90.81 86 ILE A C 1
ATOM 651 O O . ILE A 1 86 ? 30.347 -2.395 -49.165 1.00 90.81 86 ILE A O 1
ATOM 655 N N . GLY A 1 87 ? 28.149 -2.599 -49.598 1.00 87.94 87 GLY A N 1
ATOM 656 C CA . GLY A 1 87 ? 28.283 -3.329 -50.863 1.00 87.94 87 GLY A CA 1
ATOM 657 C C . GLY A 1 87 ? 28.615 -4.826 -50.745 1.00 87.94 87 GLY A C 1
ATOM 658 O O . GLY A 1 87 ? 28.521 -5.536 -51.742 1.00 87.94 87 GLY A O 1
ATOM 659 N N . ALA A 1 88 ? 28.973 -5.333 -49.557 1.00 90.69 88 ALA A N 1
ATOM 660 C CA . ALA A 1 88 ? 29.263 -6.758 -49.339 1.00 90.69 88 ALA A CA 1
ATOM 661 C C . ALA A 1 88 ? 28.305 -7.435 -48.344 1.00 90.69 88 ALA A C 1
ATOM 663 O O . ALA A 1 88 ? 28.053 -8.636 -48.444 1.00 90.69 88 ALA A O 1
ATOM 664 N N . ASN A 1 89 ? 27.775 -6.689 -47.373 1.00 92.25 89 ASN A N 1
ATOM 665 C CA . ASN A 1 89 ? 26.804 -7.184 -46.405 1.00 92.25 89 ASN A CA 1
ATOM 666 C C . ASN A 1 89 ? 25.389 -6.688 -46.713 1.00 92.25 89 ASN A C 1
ATOM 668 O O . ASN A 1 89 ? 25.189 -5.612 -47.268 1.00 92.25 89 ASN A O 1
ATOM 672 N N . TYR A 1 90 ? 24.404 -7.465 -46.265 1.00 91.31 90 TYR A N 1
ATOM 673 C CA . TYR A 1 90 ? 22.987 -7.118 -46.320 1.00 91.31 90 TYR A CA 1
ATOM 674 C C . TYR A 1 90 ? 22.465 -6.914 -44.899 1.00 91.31 90 TYR A C 1
ATOM 676 O O . TYR A 1 90 ? 22.915 -7.586 -43.964 1.00 91.31 90 TYR A O 1
ATOM 684 N N . LYS A 1 91 ? 21.528 -5.975 -44.714 1.00 92.62 91 LYS A N 1
ATOM 685 C CA . LYS A 1 91 ? 20.855 -5.820 -43.420 1.00 92.62 91 LYS A CA 1
ATOM 686 C C . LYS A 1 91 ? 20.067 -7.104 -43.114 1.00 92.62 91 LYS A C 1
ATOM 688 O O . LYS A 1 91 ? 19.459 -7.661 -44.026 1.00 92.62 91 LYS A O 1
ATOM 693 N N . PRO A 1 92 ? 20.066 -7.581 -41.858 1.00 92.06 92 PRO A N 1
ATOM 694 C CA . PRO A 1 92 ? 19.290 -8.759 -41.497 1.00 92.06 92 PRO A CA 1
ATOM 695 C C . PRO A 1 92 ? 17.796 -8.472 -41.643 1.00 92.06 92 PRO A C 1
ATOM 697 O O . PRO A 1 92 ? 17.340 -7.380 -41.300 1.00 92.06 92 PRO A O 1
ATOM 700 N N . GLU A 1 93 ? 17.025 -9.461 -42.088 1.00 93.62 93 GLU A N 1
ATOM 701 C CA . GLU A 1 93 ? 15.569 -9.351 -42.084 1.00 93.62 93 GLU A CA 1
ATOM 702 C C . GLU A 1 93 ? 15.049 -9.195 -40.651 1.00 93.62 93 GLU A C 1
ATOM 704 O O . GLU A 1 93 ? 15.453 -9.908 -39.727 1.00 93.62 93 GLU A O 1
ATOM 709 N N . LEU A 1 94 ? 14.151 -8.231 -40.458 1.00 94.19 94 LEU A N 1
ATOM 710 C CA . LEU A 1 94 ? 13.525 -8.001 -39.165 1.00 94.19 94 LEU A CA 1
ATOM 711 C C . LEU A 1 94 ? 12.388 -9.005 -38.943 1.00 94.19 94 LEU A C 1
ATOM 713 O O . LEU A 1 94 ? 11.639 -9.288 -39.877 1.00 94.19 94 LEU A O 1
ATOM 717 N N . PRO A 1 95 ? 12.192 -9.507 -37.714 1.00 92.94 95 PRO A N 1
ATOM 718 C CA . PRO A 1 95 ? 10.994 -10.265 -37.376 1.00 92.94 95 PRO A CA 1
ATOM 719 C C . PRO A 1 95 ? 9.748 -9.368 -37.450 1.00 92.94 95 PRO A C 1
ATOM 721 O O . PRO A 1 95 ? 9.839 -8.155 -37.253 1.00 92.94 95 PRO A O 1
ATOM 724 N N . ASP A 1 96 ? 8.571 -9.960 -37.678 1.00 92.19 96 ASP A N 1
ATOM 725 C CA . ASP A 1 96 ? 7.329 -9.218 -37.962 1.00 92.19 96 ASP A CA 1
ATOM 726 C C . ASP A 1 96 ? 6.971 -8.167 -36.902 1.00 92.19 96 ASP A C 1
ATOM 728 O O . ASP A 1 96 ? 6.549 -7.064 -37.242 1.00 92.19 96 ASP A O 1
ATOM 732 N N . TYR A 1 97 ? 7.229 -8.456 -35.623 1.00 89.06 97 TYR A N 1
ATOM 733 C CA . TYR A 1 97 ? 6.961 -7.534 -34.514 1.00 89.06 97 TYR A CA 1
ATOM 734 C C . TYR A 1 97 ? 7.882 -6.294 -34.477 1.00 89.06 97 TYR A C 1
ATOM 736 O O . TYR A 1 97 ? 7.648 -5.393 -33.675 1.00 89.06 97 TYR A O 1
ATOM 744 N N . LEU A 1 98 ? 8.937 -6.244 -35.302 1.00 93.44 98 LEU A N 1
ATOM 745 C CA . LEU A 1 98 ? 9.836 -5.089 -35.443 1.00 93.44 98 LEU A CA 1
ATOM 746 C C . LEU A 1 98 ? 9.691 -4.365 -36.784 1.00 93.44 98 LEU A C 1
ATOM 748 O O . LEU A 1 98 ? 10.061 -3.198 -36.857 1.00 93.44 98 LEU A O 1
ATOM 752 N N . LYS A 1 99 ? 9.163 -5.018 -37.830 1.00 90.19 99 LYS A N 1
ATOM 753 C CA . LYS A 1 99 ? 9.147 -4.481 -39.206 1.00 90.19 99 LYS A CA 1
ATOM 754 C C . LYS A 1 99 ? 8.500 -3.097 -39.324 1.00 90.19 99 LYS A C 1
ATOM 756 O O . LYS A 1 99 ? 8.983 -2.273 -40.089 1.00 90.19 99 LYS A O 1
ATOM 761 N N . ASN A 1 100 ? 7.442 -2.843 -38.553 1.00 90.81 100 ASN A N 1
ATOM 762 C CA . ASN A 1 100 ? 6.654 -1.606 -38.621 1.00 90.81 100 ASN A CA 1
ATOM 763 C C . ASN A 1 100 ? 6.864 -0.678 -37.414 1.00 90.81 100 ASN A C 1
ATOM 765 O O . ASN A 1 100 ? 6.064 0.228 -37.194 1.00 90.81 100 ASN A O 1
ATOM 769 N N . LEU A 1 101 ? 7.891 -0.927 -36.598 1.00 93.81 101 LEU A N 1
ATOM 770 C CA . LEU A 1 101 ? 8.142 -0.141 -35.394 1.00 93.81 101 LEU A CA 1
ATOM 771 C C . LEU A 1 101 ? 8.820 1.185 -35.760 1.00 93.81 101 LEU A C 1
ATOM 773 O O . LEU A 1 101 ? 9.948 1.187 -36.256 1.00 93.81 101 LEU A O 1
ATOM 777 N N . THR A 1 102 ? 8.159 2.307 -35.475 1.00 95.88 102 THR A N 1
ATOM 778 C CA . THR A 1 102 ? 8.745 3.639 -35.704 1.00 95.88 102 THR A CA 1
ATOM 779 C C . THR A 1 102 ? 9.716 4.032 -34.581 1.00 95.88 102 THR A C 1
ATOM 781 O O . THR A 1 102 ? 9.624 3.491 -33.470 1.00 95.88 102 THR A O 1
ATOM 784 N N . PRO A 1 103 ? 10.639 4.986 -34.812 1.00 96.06 103 PRO A N 1
ATOM 785 C CA . PRO A 1 103 ? 11.487 5.527 -33.751 1.00 96.06 103 PRO A CA 1
ATOM 786 C C . PRO A 1 103 ? 10.687 6.059 -32.550 1.00 96.06 103 PRO A C 1
ATOM 788 O O . PRO A 1 103 ? 11.031 5.766 -31.407 1.00 96.06 103 PRO A O 1
ATOM 791 N N . GLU A 1 104 ? 9.581 6.762 -32.792 1.00 96.56 104 GLU A N 1
ATOM 792 C CA . GLU A 1 104 ? 8.717 7.323 -31.745 1.00 96.56 104 GLU A CA 1
ATOM 793 C C . GLU A 1 104 ? 8.072 6.213 -30.906 1.00 96.56 104 GLU A C 1
ATOM 795 O O . GLU A 1 104 ? 8.057 6.278 -29.676 1.00 96.56 104 GLU A O 1
ATOM 800 N N . GLN A 1 105 ? 7.589 5.149 -31.557 1.00 96.12 105 GLN A N 1
ATOM 801 C CA . GLN A 1 105 ? 7.054 3.977 -30.863 1.00 96.12 105 GLN A CA 1
ATOM 802 C C . GLN A 1 105 ? 8.140 3.253 -30.062 1.00 96.12 105 GLN A C 1
ATOM 804 O O . GLN A 1 105 ? 7.897 2.829 -28.935 1.00 96.12 105 GLN A O 1
ATOM 809 N N . ALA A 1 106 ? 9.351 3.121 -30.608 1.00 95.75 106 ALA A N 1
ATOM 810 C CA . ALA A 1 106 ? 10.464 2.507 -29.894 1.00 95.75 106 ALA A CA 1
ATOM 811 C C . ALA A 1 106 ? 10.869 3.312 -28.647 1.00 95.75 106 ALA A C 1
ATOM 813 O O . ALA A 1 106 ? 11.228 2.716 -27.623 1.00 95.75 106 ALA A O 1
ATOM 814 N N . GLU A 1 107 ? 10.790 4.640 -28.721 1.00 96.19 107 GLU A N 1
ATOM 815 C CA . GLU A 1 107 ? 11.011 5.530 -27.587 1.00 96.19 107 GLU A CA 1
ATOM 816 C C . GLU A 1 107 ? 9.934 5.368 -26.516 1.00 96.19 107 GLU A C 1
ATOM 818 O O . GLU A 1 107 ? 10.260 5.153 -25.344 1.00 96.19 107 GLU A O 1
ATOM 823 N N . GLU A 1 108 ? 8.660 5.381 -26.903 1.00 96.69 108 GLU A N 1
ATOM 824 C CA . GLU A 1 108 ? 7.552 5.171 -25.971 1.00 96.69 108 GLU A CA 1
ATOM 825 C C . GLU A 1 108 ? 7.621 3.781 -25.318 1.00 96.69 108 GLU A C 1
ATOM 827 O O . GLU A 1 108 ? 7.476 3.636 -24.098 1.00 96.69 108 GLU A O 1
ATOM 832 N N . ASN A 1 109 ? 7.995 2.758 -26.089 1.00 96.75 109 ASN A N 1
ATOM 833 C CA . ASN A 1 109 ? 8.263 1.423 -25.571 1.00 96.75 109 ASN A CA 1
ATOM 834 C C . ASN A 1 109 ? 9.396 1.434 -24.534 1.00 96.75 109 ASN A C 1
ATOM 836 O O . ASN A 1 109 ? 9.310 0.754 -23.507 1.00 96.75 109 ASN A O 1
ATOM 840 N N . ALA A 1 110 ? 10.450 2.231 -24.741 1.00 94.94 110 ALA A N 1
ATOM 841 C CA . ALA A 1 110 ? 11.526 2.384 -23.765 1.00 94.94 110 ALA A CA 1
ATOM 842 C C . ALA A 1 110 ? 11.050 3.066 -22.475 1.00 94.94 110 ALA A C 1
ATOM 844 O O . ALA A 1 110 ? 11.418 2.612 -21.385 1.00 94.94 110 ALA A O 1
ATOM 845 N N . ARG A 1 111 ? 10.207 4.102 -22.563 1.00 96.06 111 ARG A N 1
ATOM 846 C CA . ARG A 1 111 ? 9.597 4.751 -21.386 1.00 96.06 111 ARG A CA 1
ATOM 847 C C . ARG A 1 111 ? 8.724 3.763 -20.613 1.00 96.06 111 ARG A C 1
ATOM 849 O O . ARG A 1 111 ? 8.909 3.573 -19.409 1.00 96.06 111 ARG A O 1
ATOM 856 N N . THR A 1 112 ? 7.869 3.030 -21.313 1.00 97.44 112 THR A N 1
ATOM 857 C CA . THR A 1 112 ? 7.016 1.981 -20.742 1.00 97.44 112 THR A CA 1
ATOM 858 C C . THR A 1 112 ? 7.841 0.860 -20.092 1.00 97.44 112 THR A C 1
ATOM 860 O O . THR A 1 112 ? 7.568 0.422 -18.967 1.00 97.44 112 THR A O 1
ATOM 863 N N . GLN A 1 113 ? 8.947 0.451 -20.716 1.00 96.06 113 GLN A N 1
ATOM 864 C CA . GLN A 1 113 ? 9.875 -0.509 -20.124 1.00 96.06 113 GLN A CA 1
ATOM 865 C C . GLN A 1 113 ? 10.518 0.032 -18.837 1.00 96.06 113 GLN A C 1
ATOM 867 O O . GLN A 1 113 ? 10.723 -0.731 -17.888 1.00 96.06 113 GLN A O 1
ATOM 872 N N . GLN A 1 114 ? 10.820 1.331 -18.748 1.00 94.88 114 GLN A N 1
ATOM 873 C CA . GLN A 1 114 ? 11.322 1.942 -17.512 1.00 94.88 114 GLN A CA 1
ATOM 874 C C . GLN A 1 114 ? 10.279 1.916 -16.386 1.00 94.88 114 GLN A C 1
ATOM 876 O O . GLN A 1 114 ? 10.653 1.644 -15.237 1.00 94.88 114 GLN A O 1
ATOM 881 N N . VAL A 1 115 ? 8.990 2.101 -16.701 1.00 97.75 115 VAL A N 1
ATOM 882 C CA . VAL A 1 115 ? 7.885 1.915 -15.742 1.00 97.75 115 VAL A CA 1
ATOM 883 C C . VAL A 1 115 ? 7.878 0.477 -15.213 1.00 97.75 115 VAL A C 1
ATOM 885 O O . VAL A 1 115 ? 7.845 0.273 -13.995 1.00 97.75 115 VAL A O 1
ATOM 888 N N . GLN A 1 116 ? 8.046 -0.528 -16.083 1.00 97.94 116 GLN A N 1
ATOM 889 C CA . GLN A 1 116 ? 8.206 -1.926 -15.655 1.00 97.94 116 GLN A CA 1
ATOM 890 C C . GLN A 1 116 ? 9.381 -2.086 -14.671 1.00 97.94 116 GLN A C 1
ATOM 892 O O . GLN A 1 116 ? 9.237 -2.704 -13.612 1.00 97.94 116 GLN A O 1
ATOM 897 N N . ARG A 1 117 ? 10.550 -1.492 -14.969 1.00 96.06 117 ARG A N 1
ATOM 898 C CA . ARG A 1 117 ? 11.719 -1.551 -14.066 1.00 96.06 117 ARG A CA 1
ATOM 899 C C . ARG A 1 117 ? 11.450 -0.862 -12.728 1.00 96.06 117 ARG A C 1
ATOM 901 O O . ARG A 1 117 ? 11.981 -1.303 -11.707 1.00 96.06 117 ARG A O 1
ATOM 908 N N . ALA A 1 118 ? 10.643 0.197 -12.702 1.00 97.56 118 ALA A N 1
ATOM 909 C CA . ALA A 1 118 ? 10.240 0.851 -11.462 1.00 97.56 118 ALA A CA 1
ATOM 910 C C . ALA A 1 118 ? 9.372 -0.070 -10.589 1.00 97.56 118 ALA A C 1
ATOM 912 O O . ALA A 1 118 ? 9.656 -0.203 -9.395 1.00 97.56 118 ALA A O 1
ATOM 913 N N . TYR A 1 119 ? 8.390 -0.768 -11.173 1.00 98.19 119 TYR A N 1
ATOM 914 C CA . TYR A 1 119 ? 7.603 -1.783 -10.461 1.00 98.19 119 TYR A CA 1
ATOM 915 C C . TYR A 1 119 ? 8.491 -2.866 -9.845 1.00 98.19 119 TYR A C 1
ATOM 917 O O . TYR A 1 119 ? 8.394 -3.129 -8.648 1.00 98.19 119 TYR A O 1
ATOM 925 N N . GLU A 1 120 ? 9.407 -3.445 -10.621 1.00 97.50 120 GLU A N 1
ATOM 926 C CA . GLU A 1 120 ? 10.302 -4.509 -10.148 1.00 97.50 120 GLU A CA 1
ATOM 927 C C . GLU A 1 120 ? 11.188 -4.058 -8.977 1.00 97.50 120 GLU A C 1
ATOM 929 O O . GLU A 1 120 ? 11.296 -4.763 -7.969 1.00 97.50 120 GLU A O 1
ATOM 934 N N . ARG A 1 121 ? 11.781 -2.855 -9.065 1.00 95.88 121 ARG A N 1
ATOM 935 C CA . ARG A 1 121 ? 12.562 -2.263 -7.963 1.00 95.88 121 ARG A CA 1
ATOM 936 C C . ARG A 1 121 ?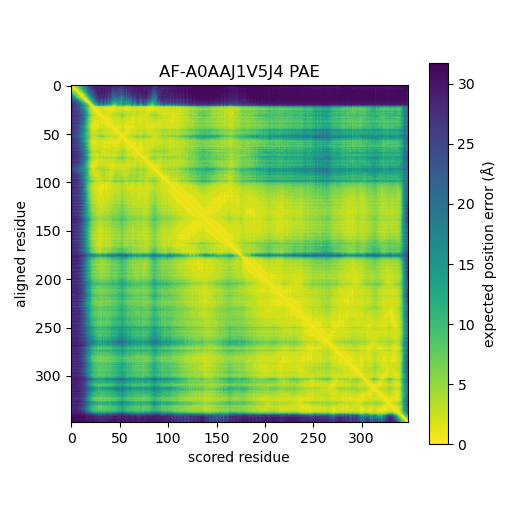 11.706 -2.059 -6.714 1.00 95.88 121 ARG A C 1
ATOM 938 O O . ARG A 1 121 ? 12.156 -2.360 -5.608 1.00 95.88 121 ARG A O 1
ATOM 945 N N . ASN A 1 122 ? 10.479 -1.572 -6.882 1.00 96.94 122 ASN A N 1
ATOM 946 C CA . ASN A 1 122 ? 9.559 -1.334 -5.774 1.00 96.94 122 ASN A CA 1
ATOM 947 C C . ASN A 1 122 ? 9.113 -2.642 -5.110 1.00 96.94 122 ASN A C 1
ATOM 949 O O . ASN A 1 122 ? 9.110 -2.717 -3.884 1.00 96.94 122 ASN A O 1
ATOM 953 N N . ILE A 1 123 ? 8.814 -3.686 -5.888 1.00 97.62 123 ILE A N 1
ATOM 954 C CA . ILE A 1 123 ? 8.476 -5.017 -5.363 1.00 97.62 123 ILE A CA 1
ATOM 955 C C . ILE A 1 123 ? 9.646 -5.571 -4.549 1.00 97.62 123 ILE A C 1
ATOM 957 O O . ILE A 1 123 ? 9.450 -6.014 -3.417 1.00 97.62 123 ILE A O 1
ATOM 961 N N . ARG A 1 124 ? 10.872 -5.493 -5.080 1.00 95.62 124 ARG A N 1
ATOM 962 C CA . ARG A 1 124 ? 12.078 -5.946 -4.372 1.00 95.62 124 ARG A CA 1
ATOM 963 C C . ARG A 1 124 ? 12.261 -5.219 -3.038 1.00 95.62 124 ARG A C 1
ATOM 965 O O . ARG A 1 124 ? 12.482 -5.861 -2.013 1.00 95.62 124 ARG A O 1
ATOM 972 N N . LYS A 1 125 ? 12.121 -3.891 -3.043 1.00 94.31 125 LYS A N 1
ATOM 973 C CA . LYS A 1 125 ? 12.235 -3.046 -1.845 1.00 94.31 125 LYS A CA 1
ATOM 974 C C . LYS A 1 125 ? 11.151 -3.350 -0.810 1.00 94.31 125 LYS A C 1
ATOM 976 O O . LYS A 1 125 ? 11.418 -3.346 0.387 1.00 94.31 125 LYS A O 1
ATOM 981 N N . GLU A 1 126 ? 9.919 -3.617 -1.237 1.00 96.69 126 GLU A N 1
ATOM 982 C CA . GLU A 1 126 ? 8.847 -3.991 -0.309 1.00 96.69 126 GLU A CA 1
ATOM 983 C C . GLU A 1 126 ? 9.009 -5.415 0.236 1.00 96.69 126 GLU A C 1
ATOM 985 O O . GLU A 1 126 ? 8.668 -5.656 1.391 1.00 96.69 126 GLU A O 1
ATOM 990 N N . LYS A 1 127 ? 9.595 -6.344 -0.533 1.00 96.06 127 LYS A N 1
ATOM 991 C CA . LYS A 1 127 ? 9.974 -7.679 -0.035 1.00 96.06 127 LYS A CA 1
ATOM 992 C C . LYS A 1 127 ? 11.068 -7.601 1.036 1.00 96.06 127 LYS A C 1
ATOM 994 O O . LYS A 1 127 ? 10.962 -8.294 2.044 1.00 96.06 127 LYS A O 1
ATOM 999 N N . GLU A 1 128 ? 12.054 -6.719 0.869 1.00 95.31 128 GLU A N 1
ATOM 1000 C CA . GLU A 1 128 ? 13.046 -6.416 1.913 1.00 95.31 128 GLU A CA 1
ATOM 1001 C C . GLU A 1 128 ? 12.377 -5.852 3.176 1.00 95.31 128 GLU A C 1
ATOM 1003 O O . GLU A 1 128 ? 12.578 -6.368 4.274 1.00 95.31 128 GLU A O 1
ATOM 1008 N N . ARG A 1 129 ? 11.510 -4.841 3.029 1.00 95.31 129 ARG A N 1
ATOM 1009 C CA . ARG A 1 129 ? 10.753 -4.262 4.154 1.00 95.31 129 ARG A CA 1
ATOM 1010 C C . ARG A 1 129 ? 9.898 -5.297 4.875 1.00 95.31 129 ARG A C 1
ATOM 1012 O O . ARG A 1 129 ? 9.823 -5.265 6.098 1.00 95.31 129 ARG A O 1
ATOM 1019 N N . LEU A 1 130 ? 9.277 -6.213 4.133 1.00 97.06 130 LEU A N 1
ATOM 1020 C CA . LEU A 1 130 ? 8.507 -7.314 4.698 1.00 97.06 130 LEU A CA 1
ATOM 1021 C C . LEU A 1 130 ? 9.393 -8.256 5.524 1.00 97.06 130 LEU A C 1
ATOM 1023 O O . LEU A 1 130 ? 8.968 -8.687 6.593 1.00 97.06 130 LEU A O 1
ATOM 1027 N N . ALA A 1 131 ? 10.600 -8.578 5.053 1.00 95.88 131 ALA A N 1
ATOM 1028 C CA . ALA A 1 131 ? 11.545 -9.408 5.799 1.00 95.88 131 ALA A CA 1
ATOM 1029 C C . ALA A 1 131 ? 11.964 -8.734 7.118 1.00 95.88 131 ALA A C 1
ATOM 1031 O O . ALA A 1 131 ? 11.826 -9.340 8.179 1.00 95.88 131 ALA A O 1
ATOM 1032 N N . VAL A 1 132 ? 12.335 -7.452 7.064 1.00 96.44 132 VAL A N 1
ATOM 1033 C CA . VAL A 1 132 ? 12.663 -6.653 8.257 1.00 96.44 132 VAL A CA 1
ATOM 1034 C C . VAL A 1 132 ? 11.479 -6.581 9.229 1.00 96.44 132 VAL A C 1
ATOM 1036 O O . VAL A 1 132 ? 11.641 -6.796 10.426 1.00 96.44 132 VAL A O 1
ATOM 1039 N N . ALA A 1 133 ? 10.267 -6.315 8.732 1.00 96.25 133 ALA A N 1
ATOM 1040 C CA . ALA A 1 133 ? 9.074 -6.225 9.574 1.00 96.25 133 ALA A CA 1
ATOM 1041 C C . ALA A 1 133 ? 8.754 -7.556 10.275 1.00 96.25 133 ALA A C 1
ATOM 1043 O O . ALA A 1 133 ? 8.325 -7.552 11.429 1.00 96.25 133 ALA A O 1
ATOM 1044 N N . LYS A 1 134 ? 8.997 -8.693 9.605 1.00 95.75 134 LYS A N 1
ATOM 1045 C CA . LYS A 1 134 ? 8.878 -10.029 10.207 1.00 95.75 134 LYS A CA 1
ATOM 1046 C C . LYS A 1 134 ? 9.884 -10.240 11.332 1.00 95.75 134 LYS A C 1
ATOM 1048 O O . LYS A 1 134 ? 9.490 -10.733 12.385 1.00 95.75 134 LYS A O 1
ATOM 1053 N N . GLU A 1 135 ? 11.141 -9.842 11.139 1.00 95.00 135 GLU A N 1
ATOM 1054 C CA . GLU A 1 135 ? 12.164 -9.929 12.189 1.00 95.00 135 GLU A CA 1
ATOM 1055 C C . GLU A 1 135 ? 11.789 -9.078 13.410 1.00 95.00 135 GLU A C 1
ATOM 1057 O O . GLU A 1 135 ? 11.852 -9.548 14.546 1.00 95.00 135 GLU A O 1
ATOM 1062 N N . LEU A 1 136 ? 11.314 -7.852 13.175 1.00 93.69 136 LEU A N 1
ATOM 1063 C CA . LEU A 1 136 ? 10.885 -6.931 14.231 1.00 93.69 136 LEU A CA 1
ATOM 1064 C C . LEU A 1 136 ? 9.505 -7.266 14.822 1.00 93.69 136 LEU A C 1
ATOM 1066 O O . LEU A 1 136 ? 9.074 -6.605 15.769 1.00 93.69 136 LEU A O 1
ATOM 1070 N N . LYS A 1 137 ? 8.823 -8.293 14.293 1.00 92.38 137 LYS A N 1
ATOM 1071 C CA . LYS A 1 137 ? 7.479 -8.737 14.700 1.00 92.38 137 LYS A CA 1
ATOM 1072 C C . LYS A 1 137 ? 6.434 -7.605 14.667 1.00 92.38 137 LYS A C 1
ATOM 1074 O O . LYS A 1 137 ? 5.514 -7.587 15.483 1.00 92.38 137 LYS A O 1
ATOM 1079 N N . ASP A 1 138 ? 6.568 -6.670 13.724 1.00 92.69 138 ASP A N 1
ATOM 1080 C CA . ASP A 1 138 ? 5.639 -5.547 13.530 1.00 92.69 138 ASP A CA 1
ATOM 1081 C C . ASP A 1 138 ? 4.491 -5.977 12.601 1.00 92.69 138 ASP A C 1
ATOM 1083 O O . ASP A 1 138 ? 4.602 -5.944 11.372 1.00 92.69 138 ASP A O 1
ATOM 1087 N N . VAL A 1 139 ? 3.389 -6.430 13.205 1.00 91.12 139 VAL A N 1
ATOM 1088 C CA . VAL A 1 139 ? 2.237 -7.020 12.499 1.00 91.12 139 VAL A CA 1
ATOM 1089 C C . VAL A 1 139 ? 1.594 -6.037 11.520 1.00 91.12 139 VAL A C 1
ATOM 1091 O O . VAL A 1 139 ? 1.296 -6.413 10.384 1.00 91.12 139 VAL A O 1
ATOM 1094 N N . ASP A 1 140 ? 1.462 -4.768 11.906 1.00 90.69 140 ASP A N 1
ATOM 1095 C CA . ASP A 1 140 ? 0.914 -3.715 11.050 1.00 90.69 140 ASP A CA 1
ATOM 1096 C C . ASP A 1 140 ? 1.753 -3.524 9.778 1.00 90.69 140 ASP A C 1
ATOM 1098 O O . ASP A 1 140 ? 1.229 -3.449 8.660 1.00 90.69 140 ASP A O 1
ATOM 1102 N N . ARG A 1 141 ? 3.083 -3.446 9.923 1.00 94.12 141 ARG A N 1
ATOM 1103 C CA . ARG A 1 141 ? 3.990 -3.277 8.777 1.00 94.12 141 ARG A CA 1
ATOM 1104 C C . ARG A 1 141 ? 4.057 -4.525 7.913 1.00 94.12 141 ARG A C 1
ATOM 1106 O O . ARG A 1 141 ? 4.124 -4.385 6.692 1.00 94.12 141 ARG A O 1
ATOM 1113 N N . ILE A 1 142 ? 3.980 -5.718 8.505 1.00 95.88 142 ILE A N 1
ATOM 1114 C CA . ILE A 1 142 ? 3.881 -6.982 7.762 1.00 95.88 142 ILE A CA 1
ATOM 1115 C C . ILE A 1 142 ? 2.659 -6.948 6.839 1.00 95.88 142 ILE A C 1
ATOM 1117 O O . ILE A 1 142 ? 2.807 -7.125 5.627 1.00 95.88 142 ILE A O 1
ATOM 1121 N N . GLN A 1 143 ? 1.472 -6.665 7.385 1.00 93.56 143 GLN A N 1
ATOM 1122 C CA . GLN A 1 143 ? 0.232 -6.605 6.606 1.00 93.56 143 GLN A CA 1
ATOM 1123 C C . GLN A 1 143 ? 0.309 -5.528 5.516 1.00 93.56 143 GLN A C 1
ATOM 1125 O O . GLN A 1 143 ? 0.008 -5.789 4.348 1.00 93.56 143 GLN A O 1
ATOM 1130 N N . LYS A 1 144 ? 0.794 -4.328 5.863 1.00 94.88 144 LYS A N 1
ATOM 1131 C CA . LYS A 1 144 ? 0.943 -3.215 4.917 1.00 94.88 144 LYS A CA 1
ATOM 1132 C C . LYS A 1 144 ? 1.878 -3.554 3.754 1.00 94.88 144 LYS A C 1
ATOM 1134 O O . LYS A 1 144 ? 1.536 -3.281 2.603 1.00 94.88 144 LYS A O 1
ATOM 1139 N N . SER A 1 145 ? 3.042 -4.145 4.025 1.00 97.38 145 SER A N 1
ATOM 1140 C CA . SER A 1 145 ? 3.985 -4.531 2.971 1.00 97.38 145 SER A CA 1
ATOM 1141 C C . SER A 1 145 ? 3.436 -5.666 2.106 1.00 97.38 145 SER A C 1
ATOM 1143 O O . SER A 1 145 ? 3.583 -5.607 0.889 1.00 97.38 145 SER A O 1
ATOM 1145 N N . GLN A 1 146 ? 2.730 -6.648 2.679 1.00 97.69 146 GLN A N 1
ATOM 1146 C CA . GLN A 1 146 ? 2.064 -7.701 1.899 1.00 97.69 146 GLN A CA 1
ATOM 1147 C C . GLN A 1 146 ? 1.013 -7.138 0.935 1.00 97.69 146 GLN A C 1
ATOM 1149 O O . GLN A 1 146 ? 1.006 -7.502 -0.241 1.00 97.69 146 GLN A O 1
ATOM 1154 N N . LEU A 1 147 ? 0.150 -6.230 1.405 1.00 97.06 147 LEU A N 1
ATOM 1155 C CA . LEU A 1 147 ? -0.848 -5.570 0.557 1.00 97.06 147 LEU A CA 1
ATOM 1156 C C . LEU A 1 147 ? -0.185 -4.759 -0.559 1.00 97.06 147 LEU A C 1
ATOM 1158 O O . LEU A 1 147 ? -0.597 -4.839 -1.716 1.00 97.06 147 LEU A O 1
ATOM 1162 N N . LYS A 1 148 ? 0.883 -4.025 -0.235 1.00 97.94 148 LYS A N 1
ATOM 1163 C CA . LYS A 1 148 ? 1.607 -3.218 -1.217 1.00 97.94 148 LYS A CA 1
ATOM 1164 C C . LYS A 1 148 ? 2.313 -4.067 -2.273 1.00 97.94 148 LYS A C 1
ATOM 1166 O O . LYS A 1 148 ? 2.284 -3.699 -3.443 1.00 97.94 148 LYS A O 1
ATOM 1171 N N . ILE A 1 149 ? 2.904 -5.200 -1.889 1.00 98.00 149 ILE A N 1
ATOM 1172 C CA . ILE A 1 149 ? 3.484 -6.157 -2.842 1.00 98.00 149 ILE A CA 1
ATOM 1173 C C . ILE A 1 149 ? 2.406 -6.640 -3.812 1.00 98.00 149 ILE A C 1
ATOM 1175 O O . ILE A 1 149 ? 2.609 -6.534 -5.015 1.00 98.00 149 ILE A O 1
ATOM 1179 N N . LYS A 1 150 ? 1.241 -7.074 -3.313 1.00 98.00 150 LYS A N 1
ATOM 1180 C CA . LYS A 1 150 ? 0.132 -7.525 -4.171 1.00 98.00 150 LYS A CA 1
ATOM 1181 C C . LYS A 1 150 ? -0.333 -6.439 -5.142 1.00 98.00 150 LYS A C 1
ATOM 1183 O O . LYS A 1 150 ? -0.520 -6.719 -6.321 1.00 98.00 150 LYS A O 1
ATOM 1188 N N . ALA A 1 151 ? -0.482 -5.200 -4.669 1.00 98.06 151 ALA A N 1
ATOM 1189 C CA . ALA A 1 151 ? -0.870 -4.075 -5.518 1.00 98.06 151 ALA A CA 1
ATOM 1190 C C . ALA A 1 151 ? 0.171 -3.795 -6.618 1.00 98.06 151 ALA A C 1
ATOM 1192 O O . ALA A 1 151 ? -0.188 -3.621 -7.781 1.00 98.06 151 ALA A O 1
ATOM 1193 N N . LEU A 1 152 ? 1.463 -3.803 -6.272 1.00 98.19 152 LEU A N 1
ATOM 1194 C CA . LEU A 1 152 ? 2.551 -3.617 -7.235 1.00 98.19 152 LEU A CA 1
ATOM 1195 C C . LEU A 1 152 ? 2.634 -4.769 -8.245 1.00 98.19 152 LEU A C 1
ATOM 1197 O O . LEU A 1 152 ? 2.815 -4.519 -9.432 1.00 98.19 152 LEU A O 1
ATOM 1201 N N . GLU A 1 153 ? 2.491 -6.016 -7.794 1.00 97.50 153 GLU A N 1
ATOM 1202 C CA . GLU A 1 153 ? 2.494 -7.198 -8.661 1.00 97.50 153 GLU A CA 1
ATOM 1203 C C . GLU A 1 153 ? 1.294 -7.183 -9.618 1.00 97.50 153 GLU A C 1
ATOM 1205 O O . GLU A 1 153 ? 1.464 -7.484 -10.797 1.00 97.50 153 GLU A O 1
ATOM 1210 N N . SER A 1 154 ? 0.114 -6.764 -9.151 1.00 97.75 154 SER A N 1
ATOM 1211 C CA . SER A 1 154 ? -1.071 -6.581 -9.996 1.00 97.75 154 SER A CA 1
ATOM 1212 C C . SER A 1 154 ? -0.871 -5.478 -11.037 1.00 97.75 154 SER A C 1
ATOM 1214 O O . SER A 1 154 ? -1.211 -5.672 -12.202 1.00 97.75 154 SER A O 1
ATOM 1216 N N . GLY A 1 155 ? -0.299 -4.335 -10.643 1.00 97.75 155 GLY A N 1
ATOM 1217 C CA . GLY A 1 155 ? 0.015 -3.241 -11.567 1.00 97.75 155 GLY A CA 1
ATOM 1218 C 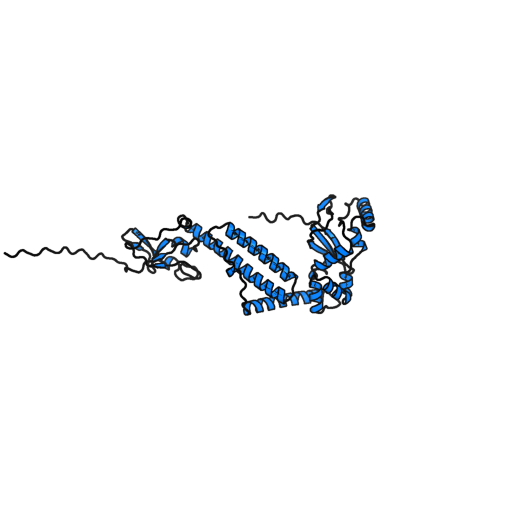C . GLY A 1 155 ? 1.030 -3.656 -12.634 1.00 97.75 155 GLY A C 1
ATOM 1219 O O . GLY A 1 155 ? 0.823 -3.404 -13.816 1.00 97.75 155 GLY A O 1
ATOM 1220 N N . LEU A 1 156 ? 2.078 -4.383 -12.234 1.00 97.94 156 LEU A N 1
ATOM 1221 C CA . LEU A 1 156 ? 3.067 -4.944 -13.153 1.00 97.94 156 LEU A CA 1
ATOM 1222 C C . LEU A 1 156 ? 2.447 -5.959 -14.122 1.00 97.94 156 LEU A C 1
ATOM 1224 O O . LEU A 1 156 ? 2.783 -5.958 -15.301 1.00 97.94 156 LEU A O 1
ATOM 1228 N N . MET A 1 157 ? 1.550 -6.825 -13.642 1.00 97.19 157 MET A N 1
ATOM 1229 C CA . MET A 1 157 ? 0.842 -7.774 -14.505 1.00 97.19 157 MET A CA 1
ATOM 1230 C C . MET A 1 157 ? -0.022 -7.068 -15.540 1.00 97.19 157 MET A C 1
ATOM 1232 O O . MET A 1 157 ? 0.012 -7.464 -16.699 1.00 97.19 157 MET A O 1
ATOM 1236 N N . LYS A 1 158 ? -0.758 -6.027 -15.134 1.00 97.62 158 LYS A N 1
ATOM 1237 C CA . LYS A 1 158 ? -1.553 -5.214 -16.056 1.00 97.62 158 LYS A CA 1
ATOM 1238 C C . LYS A 1 158 ? -0.658 -4.563 -17.115 1.00 97.62 158 LYS A C 1
ATOM 1240 O O . LYS A 1 158 ? -0.885 -4.775 -18.294 1.00 97.62 158 LYS A O 1
ATOM 1245 N N . LEU A 1 159 ? 0.416 -3.890 -16.695 1.00 97.56 159 LEU A N 1
ATOM 1246 C CA . LEU A 1 159 ? 1.363 -3.244 -17.609 1.00 97.56 159 LEU A CA 1
ATOM 1247 C C . LEU A 1 159 ? 1.926 -4.219 -18.652 1.00 97.56 159 LEU A C 1
ATOM 1249 O O . LEU A 1 159 ? 1.989 -3.886 -19.826 1.00 97.56 159 LEU A O 1
ATOM 1253 N N . VAL A 1 160 ? 2.332 -5.419 -18.228 1.00 97.19 160 VAL A N 1
ATOM 1254 C CA . VAL A 1 160 ? 2.879 -6.443 -19.134 1.00 97.19 160 VAL A CA 1
ATOM 1255 C C . VAL A 1 160 ? 1.801 -7.023 -20.047 1.00 97.19 160 VAL A C 1
ATOM 1257 O O . VAL A 1 160 ? 2.081 -7.286 -21.206 1.00 97.19 160 VAL A O 1
ATOM 1260 N N . LYS A 1 161 ? 0.575 -7.209 -19.550 1.00 96.88 161 LYS A N 1
ATOM 1261 C CA . LYS A 1 161 ? -0.552 -7.681 -20.363 1.00 96.88 161 LYS A CA 1
ATOM 1262 C C . LYS A 1 161 ? -0.933 -6.676 -21.452 1.00 96.88 161 LYS A C 1
ATOM 1264 O O . LYS A 1 161 ? -1.290 -7.088 -22.544 1.00 96.88 161 LYS A O 1
ATOM 1269 N N . ASP A 1 162 ? -0.863 -5.387 -21.138 1.00 96.69 162 ASP A N 1
ATOM 1270 C CA . ASP A 1 162 ? -1.253 -4.311 -22.050 1.00 96.69 162 ASP A CA 1
ATOM 1271 C C . ASP A 1 162 ? -0.145 -3.987 -23.080 1.00 96.69 162 ASP A C 1
ATOM 1273 O O . ASP A 1 162 ? -0.347 -3.138 -23.943 1.00 96.69 162 ASP A O 1
ATOM 1277 N N . ASN A 1 163 ? 1.034 -4.623 -22.989 1.00 95.94 163 ASN A N 1
ATOM 1278 C CA . ASN A 1 163 ? 2.203 -4.321 -23.821 1.00 95.94 163 ASN A CA 1
ATOM 1279 C C . ASN A 1 163 ? 2.976 -5.595 -24.209 1.00 95.94 163 ASN A C 1
ATOM 1281 O O . ASN A 1 163 ? 3.866 -6.034 -23.476 1.00 95.94 163 ASN A O 1
ATOM 1285 N N . ASP A 1 164 ? 2.712 -6.134 -25.401 1.00 92.88 164 ASP A N 1
ATOM 1286 C CA . ASP A 1 164 ? 3.255 -7.423 -25.873 1.00 92.88 164 ASP A CA 1
ATOM 1287 C C . ASP A 1 164 ? 4.791 -7.493 -25.931 1.00 92.88 164 ASP A C 1
ATOM 1289 O O . ASP A 1 164 ? 5.389 -8.563 -25.805 1.00 92.88 164 ASP A O 1
ATOM 1293 N N . PHE A 1 165 ? 5.465 -6.351 -26.090 1.00 93.38 165 PHE A N 1
ATOM 1294 C CA . PHE A 1 165 ? 6.928 -6.292 -26.120 1.00 93.38 165 PHE A CA 1
ATOM 1295 C C . PHE A 1 165 ? 7.580 -6.400 -24.729 1.00 93.38 165 PHE A C 1
ATOM 1297 O O . PHE A 1 165 ? 8.809 -6.522 -24.625 1.00 93.38 165 PHE A O 1
ATOM 1304 N N . LEU A 1 166 ? 6.795 -6.321 -23.649 1.00 95.75 166 LEU A N 1
ATOM 1305 C CA . LEU A 1 166 ? 7.285 -6.470 -22.285 1.00 95.75 166 LEU A CA 1
ATOM 1306 C C . LEU A 1 166 ? 7.277 -7.934 -21.853 1.00 95.75 166 LEU A C 1
ATOM 1308 O O . LEU A 1 166 ? 6.327 -8.680 -22.049 1.00 95.75 166 LEU A O 1
ATOM 1312 N N . ILE A 1 167 ? 8.328 -8.324 -21.132 1.00 93.88 167 ILE A N 1
ATOM 1313 C CA . ILE A 1 167 ? 8.426 -9.652 -20.523 1.00 93.88 167 ILE A CA 1
ATOM 1314 C C . ILE A 1 167 ? 8.665 -9.484 -19.027 1.00 93.88 167 ILE A C 1
ATOM 1316 O O . ILE A 1 167 ? 9.646 -8.858 -18.601 1.00 93.88 167 ILE A O 1
ATOM 1320 N N . ARG A 1 168 ? 7.782 -10.067 -18.209 1.00 94.88 168 ARG A N 1
ATOM 1321 C CA . ARG A 1 168 ? 7.962 -10.129 -16.754 1.00 94.88 168 ARG A CA 1
ATOM 1322 C C . ARG A 1 168 ? 9.015 -11.177 -16.403 1.00 94.88 168 ARG A C 1
ATOM 1324 O O . ARG A 1 168 ? 8.854 -12.351 -16.714 1.00 94.88 168 ARG A O 1
ATOM 1331 N N . LYS A 1 169 ? 10.062 -10.762 -15.688 1.00 94.12 169 LYS A N 1
ATOM 1332 C CA . LYS A 1 169 ? 11.118 -11.654 -15.186 1.00 94.12 169 LYS A CA 1
ATOM 1333 C C . LYS A 1 169 ? 11.084 -11.679 -13.663 1.00 94.12 169 LYS A C 1
ATOM 1335 O O . LYS A 1 169 ? 11.513 -10.718 -13.023 1.00 94.12 169 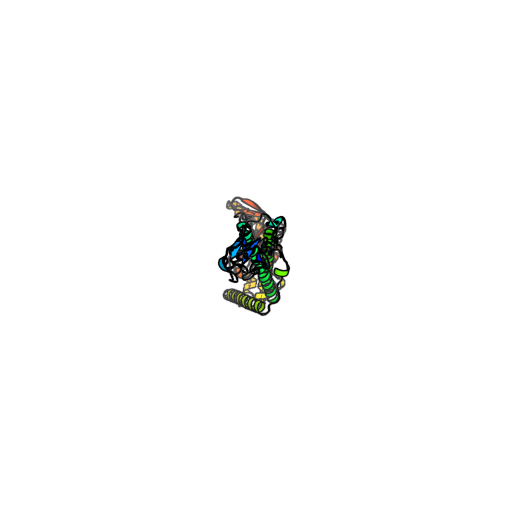LYS A O 1
ATOM 1340 N N . LYS A 1 170 ? 10.561 -12.760 -13.072 1.00 91.69 170 LYS A N 1
ATOM 1341 C CA . LYS A 1 170 ? 10.368 -12.875 -11.611 1.00 91.69 170 LYS A CA 1
ATOM 1342 C C . LYS A 1 170 ? 11.685 -12.753 -10.835 1.00 91.69 170 LYS A C 1
ATOM 1344 O O . LYS A 1 170 ? 11.695 -12.279 -9.701 1.00 91.69 170 LYS A O 1
ATOM 1349 N N . GLU A 1 171 ? 12.809 -13.098 -11.454 1.00 92.75 171 GLU A N 1
ATOM 1350 C CA . GLU A 1 171 ? 14.158 -12.985 -10.891 1.00 92.75 171 GLU A CA 1
ATOM 1351 C C . GLU A 1 171 ? 14.517 -11.531 -10.555 1.00 92.75 171 GLU A C 1
ATOM 1353 O O . GLU A 1 171 ? 15.273 -11.275 -9.613 1.00 92.75 171 GLU A O 1
ATOM 1358 N N . ARG A 1 172 ? 13.947 -10.560 -11.286 1.00 90.50 172 ARG A N 1
ATOM 1359 C CA . ARG A 1 172 ? 14.146 -9.123 -11.041 1.00 90.50 172 ARG A CA 1
ATOM 1360 C C . ARG A 1 172 ? 13.380 -8.630 -9.818 1.00 90.50 172 ARG A C 1
ATOM 1362 O O . ARG A 1 172 ? 13.773 -7.635 -9.215 1.00 90.50 172 ARG A O 1
ATOM 1369 N N . GLU A 1 173 ? 12.340 -9.335 -9.403 1.00 92.19 173 GLU A N 1
ATOM 1370 C CA . GLU A 1 173 ? 11.553 -9.016 -8.210 1.00 92.19 173 GLU A CA 1
ATOM 1371 C C . GLU A 1 173 ? 12.073 -9.727 -6.958 1.00 92.19 173 GLU A C 1
ATOM 1373 O O . GLU A 1 173 ? 11.610 -9.439 -5.851 1.00 92.19 173 GLU A O 1
ATOM 1378 N N . ARG A 1 174 ? 13.002 -10.680 -7.116 1.00 87.81 174 ARG A N 1
ATOM 1379 C CA . ARG A 1 174 ? 13.564 -11.435 -5.999 1.00 87.81 174 ARG A CA 1
ATOM 1380 C C . ARG A 1 174 ? 14.319 -10.492 -5.068 1.00 87.81 174 ARG A C 1
ATOM 1382 O O . ARG A 1 174 ? 15.130 -9.674 -5.502 1.00 87.81 174 ARG A O 1
ATOM 1389 N N . TYR A 1 175 ? 14.042 -10.627 -3.777 1.00 81.06 175 TYR A N 1
ATOM 1390 C CA . TYR A 1 175 ? 14.859 -10.026 -2.737 1.00 81.06 175 TYR A CA 1
ATOM 1391 C C . TYR A 1 175 ? 16.174 -10.807 -2.636 1.00 81.06 175 TYR A C 1
ATOM 1393 O O . TYR A 1 175 ? 16.168 -12.002 -2.339 1.00 81.06 175 TYR A O 1
ATOM 1401 N N . TYR A 1 176 ? 17.281 -10.129 -2.927 1.00 74.62 176 TYR A N 1
ATOM 1402 C CA . TYR A 1 176 ? 18.629 -10.629 -2.677 1.00 74.62 176 TYR A CA 1
ATOM 1403 C C . TYR A 1 176 ? 19.081 -10.042 -1.347 1.00 74.62 176 TYR A C 1
ATOM 1405 O O . TYR A 1 176 ? 18.948 -8.834 -1.143 1.00 74.62 176 TYR A O 1
ATOM 1413 N N . ASN A 1 177 ? 19.566 -10.895 -0.447 1.00 73.38 177 ASN A N 1
ATOM 1414 C CA . ASN A 1 177 ? 19.963 -10.504 0.900 1.00 73.38 177 ASN A CA 1
ATOM 1415 C C . ASN A 1 177 ? 21.241 -9.648 0.859 1.00 73.38 177 ASN A C 1
ATOM 1417 O O . ASN A 1 177 ? 22.346 -10.148 1.043 1.00 73.38 177 ASN A O 1
ATOM 1421 N N . ASN A 1 178 ? 21.092 -8.361 0.545 1.00 87.25 178 ASN A N 1
ATOM 1422 C CA . ASN A 1 178 ? 22.134 -7.364 0.733 1.00 87.25 178 ASN A CA 1
ATOM 1423 C C . ASN A 1 178 ? 22.102 -6.937 2.205 1.00 87.25 178 ASN A C 1
ATOM 1425 O O . ASN A 1 178 ? 21.167 -6.258 2.633 1.00 87.25 178 ASN A O 1
ATOM 1429 N N . LEU A 1 179 ? 23.123 -7.346 2.959 1.00 90.31 179 LEU A N 1
ATOM 1430 C CA . LEU A 1 179 ? 23.193 -7.132 4.402 1.00 90.31 179 LEU A CA 1
ATOM 1431 C C . LEU A 1 179 ? 23.216 -5.644 4.782 1.00 90.31 179 LEU A C 1
ATOM 1433 O O . LEU A 1 179 ? 22.576 -5.250 5.752 1.00 90.31 179 LEU A O 1
ATOM 1437 N N . GLU A 1 180 ? 23.902 -4.800 4.010 1.00 92.62 180 GLU A N 1
ATOM 1438 C CA . GLU A 1 180 ? 23.972 -3.358 4.268 1.00 92.62 180 GLU A CA 1
ATOM 1439 C C . GLU A 1 180 ? 22.599 -2.693 4.094 1.00 92.62 180 GLU A C 1
ATOM 1441 O O . GLU A 1 180 ? 22.117 -1.989 4.986 1.00 92.62 180 GLU A O 1
ATOM 1446 N N . SER A 1 181 ? 21.935 -2.967 2.967 1.00 91.31 181 SER A N 1
ATOM 1447 C CA . SER A 1 181 ? 20.586 -2.468 2.676 1.00 91.31 181 SER A CA 1
ATOM 1448 C C . SER A 1 181 ? 19.582 -2.946 3.727 1.00 91.31 181 SER A C 1
ATOM 1450 O O . SER A 1 181 ? 18.807 -2.144 4.257 1.00 91.31 181 SER A O 1
ATOM 1452 N N . TYR A 1 182 ? 19.668 -4.224 4.107 1.00 93.31 182 TYR A N 1
ATOM 1453 C CA . TYR A 1 182 ? 18.822 -4.823 5.130 1.00 93.31 182 TYR A CA 1
ATOM 1454 C C . TYR A 1 182 ? 19.010 -4.156 6.495 1.00 93.31 182 TYR A C 1
ATOM 1456 O O . TYR A 1 182 ? 18.038 -3.710 7.106 1.00 93.31 182 TYR A O 1
ATOM 1464 N N . ASN A 1 183 ? 20.257 -4.007 6.948 1.00 94.69 183 ASN A N 1
ATOM 1465 C CA . ASN A 1 183 ? 20.578 -3.368 8.223 1.00 94.69 183 ASN A CA 1
ATOM 1466 C C . ASN A 1 183 ? 20.126 -1.907 8.247 1.00 94.69 183 ASN A C 1
ATOM 1468 O O . ASN A 1 183 ? 19.544 -1.451 9.232 1.00 94.69 183 ASN A O 1
ATOM 1472 N N . LYS A 1 184 ? 20.307 -1.178 7.141 1.00 95.12 184 LYS A N 1
ATOM 1473 C CA . LYS A 1 184 ? 19.811 0.195 7.004 1.00 95.12 184 LYS A CA 1
ATOM 1474 C C . LYS A 1 184 ? 18.285 0.250 7.072 1.00 95.12 184 LYS A C 1
ATOM 1476 O O . LYS A 1 184 ? 17.726 1.124 7.737 1.00 95.12 184 LYS A O 1
ATOM 1481 N N . ALA A 1 185 ? 17.587 -0.669 6.405 1.00 94.38 185 ALA A N 1
ATOM 1482 C CA . ALA A 1 185 ? 16.132 -0.766 6.471 1.00 94.38 185 ALA A CA 1
ATOM 1483 C C . ALA A 1 185 ? 15.647 -1.099 7.893 1.00 94.38 185 ALA A C 1
ATOM 1485 O O . ALA A 1 185 ? 14.702 -0.463 8.368 1.00 94.38 185 ALA A O 1
ATOM 1486 N N . LYS A 1 186 ? 16.331 -2.015 8.587 1.00 96.38 186 LYS A N 1
ATOM 1487 C CA . LYS A 1 186 ? 16.073 -2.388 9.982 1.00 96.38 186 LYS A CA 1
ATOM 1488 C C . LYS A 1 186 ? 16.245 -1.213 10.934 1.00 96.38 186 LYS A C 1
ATOM 1490 O O . LYS A 1 186 ? 15.275 -0.840 11.585 1.00 96.38 186 LYS A O 1
ATOM 1495 N N . GLN A 1 187 ? 17.399 -0.551 10.926 1.00 97.06 187 GLN A N 1
ATOM 1496 C CA . GLN A 1 187 ? 17.658 0.623 11.768 1.00 97.06 187 GLN A CA 1
ATOM 1497 C C . GLN A 1 187 ? 16.626 1.734 11.543 1.00 97.06 187 GLN A C 1
ATOM 1499 O O . GLN A 1 187 ? 16.152 2.366 12.487 1.00 97.06 187 GLN A O 1
ATOM 1504 N N . ASN A 1 188 ? 16.251 1.985 10.286 1.00 96.62 188 ASN A N 1
ATOM 1505 C CA . ASN A 1 188 ? 15.224 2.975 9.974 1.00 96.62 188 ASN A CA 1
ATOM 1506 C C . ASN A 1 188 ? 13.854 2.567 10.524 1.00 96.62 188 ASN A C 1
ATOM 1508 O O . ASN A 1 188 ? 13.134 3.417 11.044 1.00 96.62 188 ASN A O 1
ATOM 1512 N N . MET A 1 189 ? 13.487 1.287 10.429 1.00 96.44 189 MET A N 1
ATOM 1513 C CA . MET A 1 189 ? 12.222 0.788 10.964 1.00 96.44 189 MET A CA 1
ATOM 1514 C C . MET A 1 189 ? 12.200 0.829 12.496 1.00 96.44 189 MET A C 1
ATOM 1516 O O . MET A 1 189 ? 11.225 1.311 13.065 1.00 96.44 189 MET A O 1
ATOM 1520 N N . GLU A 1 190 ? 13.288 0.431 13.156 1.00 96.06 190 GLU A N 1
ATOM 1521 C CA . GLU A 1 190 ? 13.453 0.517 14.611 1.00 96.06 190 GLU A CA 1
ATOM 1522 C C . GLU A 1 190 ? 13.322 1.958 15.109 1.00 96.06 190 GLU A C 1
ATOM 1524 O O . GLU A 1 190 ? 12.568 2.212 16.044 1.00 96.06 190 GLU A O 1
ATOM 1529 N N . LYS A 1 191 ? 13.959 2.927 14.437 1.00 97.31 191 LYS A N 1
ATOM 1530 C CA . LYS A 1 191 ? 13.807 4.358 14.758 1.00 97.31 191 LYS A CA 1
ATOM 1531 C C . LYS A 1 191 ? 12.355 4.826 14.669 1.00 97.31 191 LYS A C 1
ATOM 1533 O O . LYS A 1 191 ? 11.937 5.674 15.455 1.00 97.31 191 LYS A O 1
ATOM 1538 N N . VAL A 1 192 ? 11.585 4.320 13.705 1.00 95.75 192 VAL A N 1
ATOM 1539 C CA . VAL A 1 192 ? 10.161 4.665 13.579 1.00 95.75 192 VAL A CA 1
ATOM 1540 C C . VAL A 1 192 ? 9.345 4.014 14.697 1.00 95.75 192 VAL A C 1
ATOM 1542 O O . VAL A 1 192 ? 8.542 4.707 15.315 1.00 95.75 192 VAL A O 1
ATOM 1545 N N . ILE A 1 193 ? 9.578 2.732 14.993 1.00 94.88 193 ILE A N 1
ATOM 1546 C CA . ILE A 1 193 ? 8.908 2.016 16.091 1.00 94.88 193 ILE A CA 1
ATOM 1547 C C . ILE A 1 193 ? 9.195 2.703 17.431 1.00 94.88 193 ILE A C 1
ATOM 1549 O O . ILE A 1 193 ? 8.276 2.915 18.215 1.00 94.88 193 ILE A O 1
ATOM 1553 N N . GLU A 1 194 ? 10.438 3.120 17.672 1.00 96.06 194 GLU A N 1
ATOM 1554 C CA . GLU A 1 194 ? 10.830 3.832 18.891 1.00 96.06 194 GLU A CA 1
ATOM 1555 C C . GLU A 1 194 ? 10.080 5.162 19.035 1.00 96.06 194 GLU A C 1
ATOM 1557 O O . GLU A 1 194 ? 9.551 5.479 20.099 1.00 96.06 194 GLU A O 1
ATOM 1562 N N . LYS A 1 195 ? 9.963 5.931 17.944 1.00 96.56 195 LYS A N 1
ATOM 1563 C CA . LYS A 1 195 ? 9.174 7.171 17.931 1.00 96.56 195 LYS A CA 1
ATOM 1564 C C . LYS A 1 195 ? 7.692 6.911 18.208 1.00 96.56 195 LYS A C 1
ATOM 1566 O O . LYS A 1 195 ? 7.065 7.678 18.935 1.00 96.56 195 LYS A O 1
ATOM 1571 N N . GLU A 1 196 ? 7.123 5.856 17.628 1.00 95.19 196 GLU A N 1
ATOM 1572 C CA . GLU A 1 196 ? 5.725 5.465 17.846 1.00 95.19 196 GLU A CA 1
ATOM 1573 C C . GLU A 1 196 ? 5.476 5.016 19.294 1.00 95.19 196 GLU A C 1
ATOM 1575 O O . GLU A 1 196 ? 4.467 5.410 19.883 1.00 95.19 196 GLU A O 1
ATOM 1580 N N . TYR A 1 197 ? 6.414 4.264 19.873 1.00 96.56 197 TYR A N 1
ATOM 1581 C CA . TYR A 1 197 ? 6.420 3.855 21.275 1.00 96.56 197 TYR A CA 1
ATOM 1582 C C . TYR A 1 197 ? 6.464 5.064 22.212 1.00 96.56 197 TYR A C 1
ATOM 1584 O O . TYR A 1 197 ? 5.573 5.216 23.047 1.00 96.56 197 TYR A O 1
ATOM 1592 N N . ASN A 1 198 ? 7.429 5.971 22.028 1.00 97.25 198 ASN A N 1
ATOM 1593 C CA . ASN A 1 198 ? 7.580 7.157 22.875 1.00 97.25 198 ASN A CA 1
ATOM 1594 C C . ASN A 1 198 ? 6.329 8.042 22.821 1.00 97.25 198 ASN A C 1
ATOM 1596 O O . ASN A 1 198 ? 5.753 8.361 23.859 1.00 97.25 198 ASN A O 1
ATOM 1600 N N . LYS A 1 199 ? 5.820 8.327 21.616 1.00 96.88 199 LYS A N 1
ATOM 1601 C CA . LYS A 1 199 ? 4.593 9.114 21.421 1.00 96.88 199 LYS A CA 1
ATOM 1602 C C . LYS A 1 199 ? 3.351 8.462 22.037 1.00 96.88 199 LYS A C 1
ATOM 1604 O O . LYS A 1 199 ? 2.417 9.155 22.440 1.00 96.88 199 LYS A O 1
ATOM 1609 N N . PHE A 1 200 ? 3.281 7.131 22.047 1.00 96.44 200 PHE A N 1
ATOM 1610 C CA . PHE A 1 200 ? 2.191 6.408 22.699 1.00 96.44 200 PHE A CA 1
ATOM 1611 C C . PHE A 1 200 ? 2.303 6.520 24.221 1.00 96.44 200 PHE A C 1
ATOM 1613 O O . PHE A 1 200 ? 1.330 6.879 24.882 1.00 96.44 200 PHE A O 1
ATOM 1620 N N . ASN A 1 201 ? 3.501 6.288 24.755 1.00 96.56 201 ASN A N 1
ATOM 1621 C CA . ASN A 1 201 ? 3.783 6.349 26.181 1.00 96.56 201 ASN A CA 1
ATOM 1622 C C . ASN A 1 201 ? 3.625 7.752 26.763 1.00 96.56 201 ASN A C 1
ATOM 1624 O O . ASN A 1 201 ? 3.151 7.877 27.885 1.00 96.56 201 ASN A O 1
ATOM 1628 N N . GLU A 1 202 ? 3.958 8.816 26.033 1.00 97.06 202 GLU A N 1
ATOM 1629 C CA . GLU A 1 202 ? 3.726 10.208 26.454 1.00 97.06 202 GLU A CA 1
ATOM 1630 C C . GLU A 1 202 ? 2.268 10.473 26.855 1.00 97.06 202 GLU A C 1
ATOM 1632 O O . GLU A 1 202 ? 2.020 11.255 27.767 1.00 97.06 202 GLU A O 1
ATOM 1637 N N . LYS A 1 203 ? 1.312 9.782 26.225 1.00 95.38 203 LYS A N 1
ATOM 1638 C CA . LYS A 1 203 ? -0.127 9.944 26.479 1.00 95.38 203 LYS A CA 1
ATOM 1639 C C . LYS A 1 203 ? -0.660 9.116 27.646 1.00 95.38 203 LYS A C 1
ATOM 1641 O O . LYS A 1 203 ? -1.828 9.284 27.992 1.00 95.38 203 LYS A O 1
ATOM 1646 N N . LEU A 1 204 ? 0.144 8.203 28.185 1.00 95.25 204 LEU A N 1
ATOM 1647 C CA . LEU A 1 204 ? -0.220 7.381 29.333 1.00 95.25 204 LEU A CA 1
ATOM 1648 C C . LEU A 1 204 ? 0.325 7.977 30.627 1.00 95.25 204 LEU A C 1
ATOM 1650 O O . LEU A 1 204 ? 1.438 8.516 30.657 1.00 95.25 204 LEU A O 1
ATOM 1654 N N . ASN A 1 205 ? -0.430 7.802 31.705 1.00 94.06 205 ASN A N 1
ATOM 1655 C CA . ASN A 1 205 ? 0.040 8.111 33.049 1.00 94.06 205 ASN A CA 1
ATOM 1656 C C . ASN A 1 205 ? 0.998 7.014 33.530 1.00 94.06 205 ASN A C 1
ATOM 1658 O O . ASN A 1 205 ? 2.106 7.308 33.970 1.00 94.06 205 ASN A O 1
ATOM 1662 N N . GLN A 1 206 ? 0.601 5.749 33.373 1.00 93.38 206 GLN A N 1
ATOM 1663 C CA . GLN A 1 206 ? 1.463 4.591 33.612 1.00 93.38 206 GLN A CA 1
ATOM 1664 C C . GLN A 1 206 ? 2.188 4.237 32.304 1.00 93.38 206 GLN A C 1
ATOM 1666 O O . GLN A 1 206 ? 1.556 4.023 31.276 1.00 93.38 206 GLN A O 1
ATOM 1671 N N . LYS A 1 207 ? 3.525 4.244 32.294 1.00 96.62 207 LYS A N 1
ATOM 1672 C CA . LYS A 1 207 ? 4.287 3.959 31.066 1.00 96.62 207 LYS A CA 1
ATOM 1673 C C . LYS A 1 207 ? 4.330 2.454 30.802 1.00 96.62 207 LYS A C 1
ATOM 1675 O O . LYS A 1 207 ? 4.558 1.674 31.722 1.00 96.62 207 LYS A O 1
ATOM 1680 N N . LEU A 1 208 ? 4.182 2.062 29.538 1.00 96.94 208 LEU A N 1
ATOM 1681 C CA . LEU A 1 208 ? 4.426 0.689 29.102 1.00 96.94 208 LEU A CA 1
ATOM 1682 C C . LEU A 1 208 ? 5.916 0.414 28.959 1.00 96.94 208 LEU A C 1
ATOM 1684 O O . LEU A 1 208 ? 6.660 1.283 28.505 1.00 96.94 208 LEU A O 1
ATOM 1688 N N . SER A 1 209 ? 6.323 -0.830 29.211 1.00 96.44 209 SER A N 1
ATOM 1689 C CA . SER A 1 209 ? 7.590 -1.344 28.689 1.00 96.44 209 SER A CA 1
ATOM 1690 C C . SER A 1 209 ? 7.524 -1.528 27.164 1.00 96.44 209 SER A C 1
ATOM 1692 O O . SER A 1 209 ? 6.446 -1.628 26.568 1.00 96.44 209 SER A O 1
ATOM 1694 N N . LYS A 1 210 ? 8.682 -1.637 26.498 1.00 94.25 210 LYS A N 1
ATOM 1695 C CA . LYS A 1 210 ? 8.731 -1.949 25.055 1.00 94.25 210 LYS A CA 1
ATOM 1696 C C . LYS A 1 210 ? 8.079 -3.295 24.730 1.00 94.25 210 LYS A C 1
ATOM 1698 O O . LYS A 1 210 ? 7.519 -3.456 23.649 1.00 94.25 210 LYS A O 1
ATOM 1703 N N . GLU A 1 211 ? 8.155 -4.260 25.643 1.00 94.25 211 GLU A N 1
ATOM 1704 C CA . GLU A 1 211 ? 7.511 -5.565 25.483 1.00 94.25 211 GLU A CA 1
ATOM 1705 C C . GLU A 1 211 ? 5.990 -5.447 25.574 1.00 94.25 211 GLU A C 1
ATOM 1707 O O . GLU A 1 211 ? 5.300 -5.878 24.654 1.00 94.25 211 GLU A O 1
ATOM 1712 N N . GLN A 1 212 ? 5.469 -4.757 26.593 1.00 96.38 212 GLN A N 1
ATOM 1713 C CA . GLN A 1 212 ? 4.028 -4.525 26.718 1.00 96.38 212 GLN A CA 1
ATOM 1714 C C . GLN A 1 212 ? 3.476 -3.720 25.535 1.00 96.38 212 GLN A C 1
ATOM 1716 O O . GLN A 1 212 ? 2.383 -3.993 25.043 1.00 96.38 212 GLN A O 1
ATOM 1721 N N . TYR A 1 213 ? 4.246 -2.759 25.016 1.00 95.94 213 TYR A N 1
ATOM 1722 C CA . TYR A 1 213 ? 3.872 -2.047 23.797 1.00 95.94 213 TYR A CA 1
ATOM 1723 C C . TYR A 1 213 ? 3.814 -2.974 22.574 1.00 95.94 213 TYR A C 1
ATOM 1725 O O . TYR A 1 213 ? 2.870 -2.906 21.792 1.00 95.94 213 TYR A O 1
ATOM 1733 N N . ARG A 1 214 ? 4.782 -3.884 22.411 1.00 93.62 214 ARG A N 1
ATOM 1734 C CA . ARG A 1 214 ? 4.739 -4.895 21.339 1.00 93.62 214 ARG A CA 1
ATOM 1735 C C . ARG A 1 214 ? 3.561 -5.853 21.496 1.00 93.62 214 ARG A C 1
ATOM 1737 O O . ARG A 1 214 ? 2.991 -6.269 20.493 1.00 93.62 214 ARG A O 1
ATOM 1744 N N . ASP A 1 215 ? 3.213 -6.212 22.727 1.00 95.31 215 ASP A N 1
ATOM 1745 C CA . ASP A 1 215 ? 2.078 -7.080 23.036 1.00 95.31 215 ASP A CA 1
ATOM 1746 C C . ASP A 1 215 ? 0.746 -6.401 22.711 1.00 95.31 215 ASP A C 1
ATOM 1748 O O . ASP A 1 215 ? -0.099 -7.016 22.058 1.00 95.31 215 ASP A O 1
ATOM 1752 N N . ILE A 1 216 ? 0.568 -5.127 23.076 1.00 95.38 216 ILE A N 1
ATOM 1753 C CA . ILE A 1 216 ? -0.697 -4.428 22.826 1.00 95.38 216 ILE A CA 1
ATOM 1754 C C . ILE A 1 216 ? -0.941 -4.219 21.325 1.00 95.38 216 ILE A C 1
ATOM 1756 O O . ILE A 1 216 ? -2.058 -4.421 20.862 1.00 95.38 216 ILE A O 1
ATOM 1760 N N . ILE A 1 217 ? 0.091 -3.901 20.534 1.00 94.62 217 ILE A N 1
ATOM 1761 C CA . ILE A 1 217 ? -0.041 -3.698 19.075 1.00 94.62 217 ILE A CA 1
ATOM 1762 C C . ILE A 1 217 ? -0.016 -5.004 18.261 1.00 94.62 217 ILE A C 1
ATOM 1764 O O . ILE A 1 217 ? 0.027 -4.968 17.036 1.00 94.62 217 ILE A O 1
ATOM 1768 N N . SER A 1 218 ? 0.009 -6.169 18.912 1.00 93.56 218 SER A N 1
ATOM 1769 C CA . SER A 1 218 ? 0.263 -7.449 18.236 1.00 93.56 218 SER A CA 1
ATOM 1770 C C . SER A 1 218 ? -0.914 -8.012 17.440 1.00 93.56 218 SER A C 1
ATOM 1772 O O . SER A 1 218 ? -0.727 -8.995 16.726 1.00 93.56 218 SER A O 1
ATOM 1774 N N . HIS A 1 219 ? -2.119 -7.455 17.595 1.00 93.31 219 HIS A N 1
ATOM 1775 C CA . HIS A 1 219 ? -3.374 -8.044 17.101 1.00 93.31 219 HIS A CA 1
ATOM 1776 C C . HIS A 1 219 ? -3.661 -9.462 17.656 1.00 93.31 219 HIS A C 1
ATOM 1778 O O . HIS A 1 219 ? -4.587 -10.144 17.212 1.00 93.31 219 HIS A O 1
ATOM 1784 N N . ASP A 1 220 ? -2.909 -9.910 18.669 1.00 95.75 220 ASP A N 1
ATOM 1785 C CA . ASP A 1 220 ? -3.130 -11.165 19.381 1.00 95.75 220 ASP A CA 1
ATOM 1786 C C . ASP A 1 220 ? -3.922 -10.898 20.663 1.00 95.75 220 ASP A C 1
ATOM 1788 O O . ASP A 1 220 ? -3.453 -10.251 21.601 1.00 95.75 220 ASP A O 1
ATOM 1792 N N . LEU A 1 221 ? -5.140 -11.435 20.715 1.00 96.31 221 LEU A N 1
ATOM 1793 C CA . LEU A 1 221 ? -6.056 -11.208 21.828 1.00 96.31 221 LEU A CA 1
ATOM 1794 C C . LEU A 1 221 ? -5.492 -11.683 23.178 1.00 96.31 221 LEU A C 1
ATOM 1796 O O . LEU A 1 221 ? -5.775 -11.058 24.196 1.00 96.31 221 LEU A O 1
ATOM 1800 N N . LYS A 1 222 ? -4.696 -12.762 23.218 1.00 97.44 222 LYS A N 1
ATOM 1801 C CA . LYS A 1 222 ? -4.100 -13.253 24.470 1.00 97.44 222 LYS A CA 1
ATOM 1802 C C . LYS A 1 222 ? -3.054 -12.267 24.984 1.00 97.44 222 LYS A C 1
ATOM 1804 O O . LYS A 1 222 ? -3.076 -11.931 26.164 1.00 97.44 222 LYS A O 1
ATOM 1809 N N . ARG A 1 223 ? -2.185 -11.769 24.100 1.00 97.31 223 ARG A N 1
ATOM 1810 C CA . ARG A 1 223 ? -1.150 -10.775 24.444 1.00 97.31 223 ARG A CA 1
ATOM 1811 C C . ARG A 1 223 ? -1.768 -9.440 24.856 1.00 97.31 223 ARG A C 1
ATOM 1813 O O . ARG A 1 223 ? -1.375 -8.870 25.867 1.00 97.31 223 ARG A O 1
ATOM 1820 N N . ILE A 1 224 ? -2.798 -8.992 24.140 1.00 97.38 224 ILE A N 1
ATOM 1821 C CA . ILE A 1 224 ? -3.556 -7.782 24.487 1.00 97.38 224 ILE A CA 1
ATOM 1822 C C . ILE A 1 224 ? -4.192 -7.918 25.873 1.00 97.38 224 ILE A C 1
ATOM 1824 O O . ILE A 1 224 ? -4.024 -7.038 26.715 1.00 97.38 224 ILE A O 1
ATOM 1828 N N . ASN A 1 225 ? -4.876 -9.035 26.137 1.00 97.19 225 ASN A N 1
ATOM 1829 C CA . ASN A 1 225 ? -5.515 -9.275 27.430 1.00 97.19 225 ASN A CA 1
ATOM 1830 C C . ASN A 1 225 ? -4.498 -9.367 28.574 1.00 97.19 225 ASN A C 1
ATOM 1832 O O . ASN A 1 225 ? -4.788 -8.883 29.665 1.00 97.19 225 ASN A O 1
ATOM 1836 N N . LYS A 1 226 ? -3.306 -9.926 28.328 1.00 97.94 226 LYS A N 1
ATOM 1837 C CA . LYS A 1 226 ? -2.204 -9.925 29.299 1.00 97.94 226 LYS A CA 1
ATOM 1838 C C . LYS A 1 226 ? -1.823 -8.493 29.687 1.00 97.94 226 LYS A C 1
ATOM 1840 O O . LYS A 1 226 ? -1.871 -8.156 30.866 1.00 97.94 226 LYS A O 1
ATOM 1845 N N . VAL A 1 227 ? -1.567 -7.619 28.711 1.00 97.56 227 VAL A N 1
ATOM 1846 C CA . VAL A 1 227 ? -1.250 -6.204 28.989 1.00 97.56 227 VAL A CA 1
ATOM 1847 C C . VAL A 1 227 ? -2.399 -5.511 29.719 1.00 97.56 227 VAL A C 1
ATOM 1849 O O . VAL A 1 227 ? -2.167 -4.770 30.668 1.00 97.56 227 VAL A O 1
ATOM 1852 N N . MET A 1 228 ? -3.649 -5.772 29.328 1.00 97.06 228 MET A N 1
ATOM 1853 C CA . MET A 1 228 ? -4.813 -5.229 30.035 1.00 97.06 228 MET A CA 1
ATOM 1854 C C . MET A 1 228 ? -4.903 -5.719 31.487 1.00 97.06 228 MET A C 1
ATOM 1856 O O . MET A 1 228 ? -5.348 -4.960 32.337 1.00 97.06 228 MET A O 1
ATOM 1860 N N . SER A 1 229 ? -4.474 -6.942 31.801 1.00 97.44 229 SER A N 1
ATOM 1861 C CA . SER A 1 229 ? -4.461 -7.438 33.186 1.00 97.44 229 SER A CA 1
ATOM 1862 C C . SER A 1 229 ? -3.373 -6.795 34.054 1.00 97.44 229 SER A C 1
ATOM 1864 O O . SER A 1 229 ? -3.536 -6.696 35.265 1.00 97.44 229 SER A O 1
ATOM 1866 N N . GLU A 1 230 ? -2.295 -6.312 33.434 1.00 96.62 230 GLU A N 1
ATOM 1867 C CA . GLU A 1 230 ? -1.132 -5.723 34.112 1.00 96.62 230 GLU A CA 1
ATOM 1868 C C . GLU A 1 230 ? -1.168 -4.182 34.147 1.00 96.62 230 GLU A C 1
ATOM 1870 O O . GLU A 1 230 ? -0.396 -3.556 34.873 1.00 96.62 230 GLU A O 1
ATOM 1875 N N . HIS A 1 231 ? -2.033 -3.549 33.345 1.00 97.31 231 HIS A N 1
ATOM 1876 C CA . HIS A 1 231 ? -2.022 -2.104 33.122 1.00 97.31 231 HIS A CA 1
ATOM 1877 C C . HIS A 1 231 ? -3.414 -1.474 33.245 1.00 97.31 231 HIS A C 1
ATOM 1879 O O . HIS A 1 231 ? -4.159 -1.349 32.265 1.00 97.31 231 HIS A O 1
ATOM 1885 N N . GLU A 1 232 ? -3.743 -0.995 34.448 1.00 96.06 232 GLU A N 1
ATOM 1886 C CA . GLU A 1 232 ? -5.087 -0.543 34.832 1.00 96.06 232 GLU A CA 1
ATOM 1887 C C . GLU A 1 232 ? -5.657 0.532 33.889 1.00 96.06 232 GLU A C 1
ATOM 1889 O O . GLU A 1 232 ? -6.812 0.457 33.466 1.00 96.06 232 GLU A O 1
ATOM 1894 N N . GLU A 1 233 ? -4.846 1.522 33.497 1.00 95.56 233 GLU A N 1
ATOM 1895 C CA . GLU A 1 233 ? -5.302 2.595 32.605 1.00 95.56 233 GLU A CA 1
ATOM 1896 C C . GLU A 1 233 ? -5.743 2.057 31.232 1.00 95.56 233 GLU A C 1
ATOM 1898 O O . GLU A 1 233 ? -6.756 2.501 30.681 1.00 95.56 233 GLU A O 1
ATOM 1903 N N . LEU A 1 234 ? -5.013 1.077 30.692 1.00 96.56 234 LEU A N 1
ATOM 1904 C CA . LEU A 1 234 ? -5.309 0.480 29.391 1.00 96.56 234 LEU A CA 1
ATOM 1905 C C . LEU A 1 234 ? -6.472 -0.494 29.506 1.00 96.56 234 LEU A C 1
ATOM 1907 O O . LEU A 1 234 ? -7.351 -0.459 28.648 1.00 96.56 234 LEU A O 1
ATOM 1911 N N . ALA A 1 235 ? -6.531 -1.275 30.587 1.00 97.19 235 ALA A N 1
ATOM 1912 C CA . ALA A 1 235 ? -7.680 -2.105 30.930 1.00 97.19 235 ALA A CA 1
ATOM 1913 C C . ALA A 1 235 ? -8.967 -1.274 30.901 1.00 97.19 235 ALA A C 1
ATOM 1915 O O . ALA A 1 235 ? -9.901 -1.574 30.158 1.00 97.19 235 ALA A O 1
ATOM 1916 N N . ARG A 1 236 ? -8.972 -0.146 31.621 1.00 97.06 236 ARG A N 1
ATOM 1917 C CA . ARG A 1 236 ? -10.120 0.760 31.724 1.00 97.06 236 ARG A CA 1
ATOM 1918 C C . ARG A 1 236 ? -10.468 1.421 30.393 1.00 97.06 236 ARG A C 1
ATOM 1920 O O . ARG A 1 236 ? -11.642 1.632 30.105 1.00 97.06 236 ARG A O 1
ATOM 1927 N N . ARG A 1 237 ? -9.477 1.762 29.563 1.00 96.25 237 ARG A N 1
ATOM 1928 C CA . ARG A 1 237 ? -9.699 2.352 28.230 1.00 96.25 237 ARG A CA 1
ATOM 1929 C C . ARG A 1 237 ? -10.227 1.353 27.213 1.00 96.25 237 ARG A C 1
ATOM 1931 O O . ARG A 1 237 ? -11.018 1.746 26.359 1.00 96.25 237 ARG A O 1
ATOM 1938 N N . LEU A 1 238 ? -9.767 0.109 27.284 1.00 97.56 238 LEU A N 1
ATOM 1939 C CA . LEU A 1 238 ? -10.067 -0.938 26.316 1.00 97.56 238 LEU A CA 1
ATOM 1940 C C . LEU A 1 238 ? -11.209 -1.848 26.754 1.00 97.56 238 LEU A C 1
ATOM 1942 O O . LEU A 1 238 ? -11.659 -2.620 25.927 1.00 97.56 238 LEU A O 1
ATOM 1946 N N . GLN A 1 239 ? -11.724 -1.745 27.981 1.00 97.75 239 GLN A N 1
ATOM 1947 C CA . GLN A 1 239 ? -12.858 -2.556 28.428 1.00 97.75 239 GLN A CA 1
ATOM 1948 C C . GLN A 1 239 ? -14.124 -2.326 27.589 1.00 97.75 239 GLN A C 1
ATOM 1950 O O . GLN A 1 239 ? -14.382 -1.233 27.068 1.00 97.75 239 GLN A O 1
ATOM 1955 N N . LEU A 1 240 ? -14.960 -3.356 27.506 1.00 98.12 240 LEU A N 1
ATOM 1956 C CA . LEU A 1 240 ? -16.257 -3.301 26.844 1.00 98.12 240 LEU A CA 1
ATOM 1957 C C . LEU A 1 240 ? -17.248 -2.430 27.627 1.00 98.12 240 LEU A C 1
ATOM 1959 O O . LEU A 1 240 ? -17.594 -2.723 28.768 1.00 98.12 240 LEU A O 1
ATOM 1963 N N . LYS A 1 241 ? -17.814 -1.413 26.973 1.00 97.88 241 LYS A N 1
ATOM 1964 C CA . LYS A 1 241 ? -18.995 -0.703 27.483 1.00 97.88 241 LYS A CA 1
ATOM 1965 C C . LYS A 1 241 ? -20.257 -1.492 27.164 1.00 97.88 241 LYS A C 1
ATOM 1967 O O . LYS A 1 241 ? -20.966 -1.166 26.214 1.00 97.88 241 LYS A O 1
ATOM 1972 N N . GLU A 1 242 ? -20.538 -2.520 27.958 1.00 96.94 242 GLU A N 1
ATOM 1973 C CA . GLU A 1 242 ? -21.553 -3.532 27.646 1.00 96.94 242 GLU A CA 1
ATOM 1974 C C . GLU A 1 242 ? -22.928 -2.937 27.320 1.00 96.94 242 GLU A C 1
ATOM 1976 O O . GLU A 1 242 ? -23.463 -3.194 26.243 1.00 96.94 242 GLU A O 1
ATOM 1981 N N . ARG A 1 243 ? -23.457 -2.063 28.183 1.00 96.31 243 ARG A N 1
ATOM 1982 C CA . ARG A 1 243 ? -24.754 -1.403 27.959 1.00 96.31 243 ARG A CA 1
ATOM 1983 C C . ARG A 1 243 ? -24.789 -0.591 26.659 1.00 96.31 243 ARG A C 1
ATOM 1985 O O . ARG A 1 243 ? -25.769 -0.608 25.925 1.00 96.31 243 ARG A O 1
ATOM 1992 N N . LYS A 1 244 ? -23.700 0.121 26.340 1.00 97.19 244 LYS A N 1
ATOM 1993 C CA . LYS A 1 244 ? -23.585 0.884 25.083 1.00 97.19 244 LYS A CA 1
ATOM 1994 C C . LYS A 1 244 ? -23.456 -0.036 23.874 1.00 97.19 244 LYS A C 1
ATOM 1996 O O . LYS A 1 244 ? -24.001 0.282 22.828 1.00 97.19 244 LYS A O 1
ATOM 2001 N N . GLN A 1 245 ? -22.773 -1.168 24.016 1.00 98.06 245 GLN A N 1
ATOM 2002 C CA . GLN A 1 245 ? -22.665 -2.155 22.950 1.00 98.06 245 GLN A CA 1
ATOM 2003 C C . GLN A 1 245 ? -24.017 -2.807 22.653 1.00 98.06 245 GLN A C 1
ATOM 2005 O O . GLN A 1 245 ? -24.369 -2.924 21.483 1.00 98.06 245 GLN A O 1
ATOM 2010 N N . LYS A 1 246 ? -24.792 -3.173 23.687 1.00 98.00 246 LYS A N 1
ATOM 2011 C CA . LYS A 1 246 ? -26.125 -3.783 23.539 1.00 98.00 246 LYS A CA 1
ATOM 2012 C C . LYS A 1 246 ? -27.102 -2.874 22.785 1.00 98.00 246 LYS A C 1
ATOM 2014 O O . LYS A 1 246 ? -27.862 -3.369 21.969 1.00 98.00 246 LYS A O 1
ATOM 2019 N N . GLN A 1 247 ? -26.981 -1.547 22.899 1.00 97.94 247 GLN A N 1
ATOM 2020 C CA . GLN A 1 247 ? -27.748 -0.588 22.074 1.00 97.94 247 GLN A CA 1
ATOM 2021 C C . GLN A 1 247 ? -27.524 -0.731 20.558 1.00 97.94 247 GLN A C 1
ATOM 2023 O O . GLN A 1 247 ? -28.273 -0.143 19.784 1.00 97.94 247 GLN A O 1
ATOM 2028 N N . HIS A 1 248 ? -26.518 -1.501 20.141 1.00 97.81 248 HIS A N 1
ATOM 2029 C CA . HIS A 1 248 ? -26.215 -1.828 18.751 1.00 97.81 248 HIS A CA 1
ATOM 2030 C C . HIS A 1 248 ? -26.274 -3.336 18.465 1.00 97.81 248 HIS A C 1
ATOM 2032 O O . HIS A 1 248 ? -25.804 -3.757 17.414 1.00 97.81 248 HIS A O 1
ATOM 2038 N N . ILE A 1 249 ? -26.824 -4.161 19.361 1.00 98.00 249 ILE A N 1
ATOM 2039 C CA . ILE A 1 249 ? -27.068 -5.588 19.110 1.00 98.00 249 ILE A CA 1
ATOM 2040 C C . ILE A 1 249 ? -28.571 -5.801 18.954 1.00 98.00 249 ILE A C 1
ATOM 2042 O O . ILE A 1 249 ? -29.338 -5.610 19.903 1.00 98.00 249 ILE A O 1
ATOM 2046 N N . TYR A 1 250 ? -28.982 -6.204 17.753 1.00 97.50 250 TYR A N 1
ATOM 2047 C CA . TYR A 1 250 ? -30.384 -6.395 17.407 1.00 97.50 250 TYR A CA 1
ATOM 2048 C C . TYR A 1 250 ? -31.080 -7.368 18.365 1.00 97.50 250 TYR A C 1
ATOM 2050 O O . TYR A 1 250 ? -30.539 -8.418 18.706 1.00 97.50 250 TYR A O 1
ATOM 2058 N N . GLY A 1 251 ? -32.292 -7.013 18.790 1.00 94.94 251 GLY A N 1
ATOM 2059 C CA . GLY A 1 251 ? -33.136 -7.851 19.645 1.00 94.94 251 GLY A CA 1
ATOM 2060 C C . GLY A 1 251 ? -32.854 -7.771 21.150 1.00 94.94 251 GLY A C 1
ATOM 2061 O O . GLY A 1 251 ? -33.686 -8.235 21.927 1.00 94.94 251 GLY A O 1
ATOM 2062 N N . THR A 1 252 ? -31.755 -7.146 21.586 1.00 97.25 252 THR A N 1
ATOM 2063 C CA . THR A 1 252 ? -31.519 -6.901 23.022 1.00 97.25 252 THR A CA 1
ATOM 2064 C C . THR A 1 252 ? -32.485 -5.855 23.582 1.00 97.25 252 THR A C 1
ATOM 2066 O O . THR A 1 252 ? -32.987 -5.002 22.845 1.00 97.25 252 THR A O 1
ATOM 2069 N N . ASP A 1 253 ? -32.734 -5.879 24.891 1.00 97.69 253 ASP A N 1
ATOM 2070 C CA . ASP A 1 253 ? -33.651 -4.918 25.514 1.00 97.69 253 ASP A CA 1
ATOM 2071 C C . ASP A 1 253 ? -33.112 -3.483 25.444 1.00 97.69 253 ASP A C 1
ATOM 2073 O O . ASP A 1 253 ? -33.844 -2.579 25.044 1.00 97.69 253 ASP A O 1
ATOM 2077 N N . ASP A 1 254 ? -31.804 -3.285 25.652 1.00 98.00 254 ASP A N 1
ATOM 2078 C CA . ASP A 1 254 ? -31.131 -1.999 25.420 1.00 98.00 254 ASP A CA 1
ATOM 2079 C C . ASP A 1 254 ? -31.331 -1.473 23.985 1.00 98.00 254 ASP A C 1
ATOM 2081 O O . ASP A 1 254 ? -31.491 -0.264 23.783 1.00 98.00 254 ASP A O 1
ATOM 2085 N N . TYR A 1 255 ? -31.307 -2.355 22.977 1.00 97.88 255 TYR A N 1
ATOM 2086 C CA . TYR A 1 255 ? -31.581 -1.984 21.587 1.00 97.88 255 TYR A CA 1
ATOM 2087 C C . TYR A 1 255 ? -33.042 -1.568 21.403 1.00 97.88 255 TYR A C 1
ATOM 2089 O O . TYR A 1 255 ? -33.299 -0.486 20.875 1.00 97.88 255 TYR A O 1
ATOM 2097 N N . LYS A 1 256 ? -34.003 -2.363 21.892 1.00 97.88 256 LYS A N 1
ATOM 2098 C CA . LYS A 1 256 ? -35.440 -2.036 21.810 1.00 97.88 256 LYS A CA 1
ATOM 2099 C C . LYS A 1 256 ? -35.748 -0.697 22.483 1.00 97.88 256 LYS A C 1
ATOM 2101 O O . LYS A 1 256 ? -36.446 0.140 21.912 1.00 97.88 256 LYS A O 1
ATOM 2106 N N . GLU A 1 257 ? -35.199 -0.461 23.672 1.00 97.81 257 GLU A N 1
ATOM 2107 C CA . GLU A 1 257 ? -35.332 0.812 24.384 1.00 97.81 257 GLU A CA 1
ATOM 2108 C C . GLU A 1 257 ? -34.712 1.975 23.611 1.00 97.81 257 GLU A C 1
ATOM 2110 O O . GLU A 1 257 ? -35.277 3.070 23.563 1.00 97.81 257 GLU A O 1
ATOM 2115 N N . ARG A 1 258 ? -33.539 1.759 23.003 1.00 96.94 258 ARG A N 1
ATOM 2116 C CA . ARG A 1 258 ? -32.872 2.778 22.193 1.00 96.94 258 ARG A CA 1
ATOM 2117 C C . ARG A 1 258 ? -33.699 3.144 20.962 1.00 96.94 258 ARG A C 1
ATOM 2119 O O . ARG A 1 258 ? -33.837 4.334 20.697 1.00 96.94 258 ARG A O 1
ATOM 2126 N N . VAL A 1 259 ? -34.266 2.157 20.269 1.00 97.25 259 VAL A N 1
ATOM 2127 C CA . VAL A 1 259 ? -35.154 2.361 19.115 1.00 97.25 259 VAL A CA 1
ATOM 2128 C C . VAL A 1 259 ? -36.365 3.200 19.518 1.00 97.25 259 VAL A C 1
ATO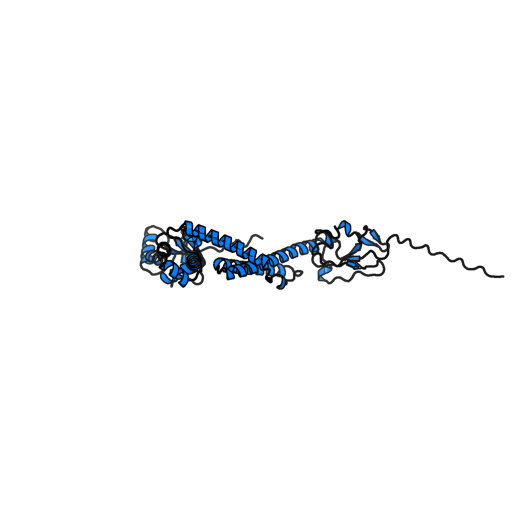M 2130 O O . VAL A 1 259 ? -36.590 4.249 18.923 1.00 97.25 259 VAL A O 1
ATOM 2133 N N . LYS A 1 260 ? -37.093 2.804 20.575 1.00 97.44 260 LYS A N 1
ATOM 2134 C CA . LYS A 1 260 ? -38.251 3.567 21.082 1.00 97.44 260 LYS A CA 1
ATOM 2135 C C . L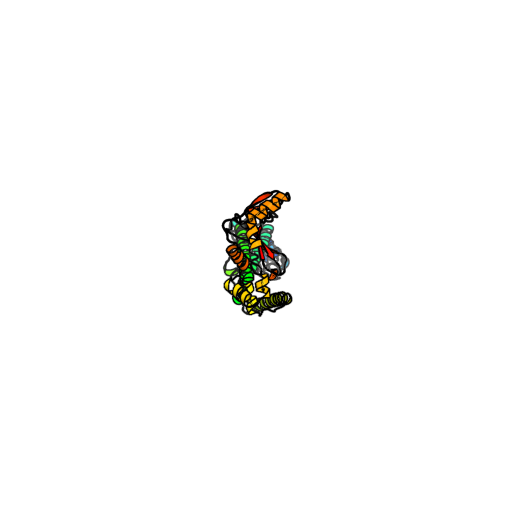YS A 1 260 ? -37.876 5.017 21.401 1.00 97.44 260 LYS A C 1
ATOM 2137 O O . LYS A 1 260 ? -38.565 5.948 21.000 1.00 97.44 260 LYS A O 1
ATOM 2142 N N . ARG A 1 261 ? -36.751 5.214 22.095 1.00 97.12 261 ARG A N 1
ATOM 2143 C CA . ARG A 1 261 ? -36.258 6.544 22.476 1.00 97.12 261 ARG A CA 1
ATOM 2144 C C . ARG A 1 261 ? -35.926 7.422 21.270 1.00 97.12 261 ARG A C 1
ATOM 2146 O O . ARG A 1 261 ? -36.192 8.619 21.325 1.00 97.12 261 ARG A O 1
ATOM 2153 N N . ASP A 1 262 ? -35.294 6.864 20.241 1.00 96.06 262 ASP A N 1
ATOM 2154 C CA . ASP A 1 262 ? -34.889 7.624 19.056 1.00 96.06 262 ASP A CA 1
ATOM 2155 C C . ASP A 1 262 ? -36.103 7.972 18.180 1.00 96.06 262 ASP A C 1
ATOM 2157 O O . ASP A 1 262 ? -36.237 9.130 17.784 1.00 96.06 262 ASP A O 1
ATOM 2161 N N . LEU A 1 263 ? -37.046 7.039 18.002 1.00 95.88 263 LEU A N 1
ATOM 2162 C CA . LEU A 1 263 ? -38.305 7.286 17.289 1.00 95.88 263 LEU A CA 1
ATOM 2163 C C . LEU A 1 263 ? -39.162 8.361 17.973 1.00 95.88 263 LEU A C 1
ATOM 2165 O O . LEU A 1 263 ? -39.632 9.277 17.306 1.00 95.88 263 LEU A O 1
ATOM 2169 N N . ASN A 1 264 ? -39.279 8.334 19.306 1.00 96.75 264 ASN A N 1
ATOM 2170 C CA . ASN A 1 264 ? -39.989 9.375 20.066 1.00 96.75 264 ASN A CA 1
ATOM 2171 C C . ASN A 1 264 ? -39.361 10.773 19.911 1.00 96.75 264 ASN A C 1
ATOM 2173 O O . ASN A 1 264 ? -39.997 11.775 20.221 1.00 96.75 264 ASN A O 1
ATOM 2177 N N . LYS A 1 265 ? -38.104 10.853 19.460 1.00 96.69 265 LYS A N 1
ATOM 2178 C CA . LYS A 1 265 ? -37.396 12.108 19.170 1.00 96.69 265 LYS A CA 1
ATOM 2179 C C . LYS A 1 265 ? -37.422 12.475 17.683 1.00 96.69 265 LYS A C 1
ATOM 2181 O O . LYS A 1 265 ? -36.658 13.351 17.281 1.00 96.69 265 LYS A O 1
ATOM 2186 N N . GLY A 1 266 ? -38.218 11.780 16.869 1.00 94.19 266 GLY A N 1
ATOM 2187 C CA . GLY A 1 266 ? -38.266 11.967 15.418 1.00 94.19 266 GLY A CA 1
ATOM 2188 C C . GLY A 1 266 ? -36.969 11.579 14.701 1.00 94.19 266 GLY A C 1
ATOM 2189 O O . GLY A 1 266 ? -36.701 12.085 13.616 1.00 94.19 266 GLY A O 1
ATOM 2190 N N . LYS A 1 267 ? -36.125 10.731 15.309 1.00 95.50 267 LYS A N 1
ATOM 2191 C CA . LYS A 1 267 ? -34.864 10.261 14.715 1.00 95.50 267 LYS A CA 1
ATOM 2192 C C . LYS A 1 267 ? -35.019 8.866 14.129 1.00 95.50 267 LYS A C 1
ATOM 2194 O O . LYS A 1 267 ? -35.867 8.086 14.559 1.00 95.50 267 LYS A O 1
ATOM 2199 N N . THR A 1 268 ? -34.139 8.532 13.190 1.00 95.19 268 THR A N 1
ATOM 2200 C CA . THR A 1 268 ? -34.036 7.173 12.661 1.00 95.19 268 THR A CA 1
ATOM 2201 C C . THR A 1 268 ? -33.550 6.197 13.744 1.00 95.19 268 THR A C 1
ATOM 2203 O O . THR A 1 268 ? -32.825 6.598 14.665 1.00 95.19 268 THR A O 1
ATOM 2206 N N . PRO A 1 269 ? -33.946 4.911 13.675 1.00 94.88 269 PRO A N 1
ATOM 2207 C CA . PRO A 1 269 ? -33.423 3.883 14.567 1.00 94.88 269 PRO A CA 1
ATOM 2208 C C . PRO A 1 269 ? -31.893 3.763 14.482 1.00 94.88 269 PRO A C 1
ATOM 2210 O O . PRO A 1 269 ? -31.310 4.016 13.426 1.00 94.88 269 PRO A O 1
ATOM 2213 N N . PRO A 1 270 ? -31.218 3.322 15.557 1.00 96.38 270 PRO A N 1
ATOM 2214 C CA . PRO A 1 270 ? -29.778 3.106 15.523 1.00 96.38 270 PRO A CA 1
ATOM 2215 C C . PRO A 1 270 ? -29.395 1.952 14.584 1.00 96.38 270 PRO A C 1
ATOM 2217 O O . PRO A 1 270 ? -30.059 0.911 14.543 1.00 96.38 270 PRO A O 1
ATOM 2220 N N . SER A 1 271 ? -28.242 2.093 13.928 1.00 97.75 271 SER A N 1
ATOM 2221 C CA . SER A 1 271 ? -27.542 0.985 13.270 1.00 97.75 271 SER A CA 1
ATOM 2222 C C . SER A 1 271 ? -27.297 -0.167 14.249 1.00 97.75 271 SER A C 1
ATOM 2224 O O . SER A 1 271 ? -26.964 0.063 15.420 1.00 97.75 271 SER A O 1
ATOM 2226 N N . TYR A 1 272 ? -27.406 -1.406 13.766 1.00 98.19 272 TYR A N 1
ATOM 2227 C CA . TYR A 1 272 ? -27.264 -2.611 14.589 1.00 98.19 272 TYR A CA 1
ATOM 2228 C C . TYR A 1 272 ? -26.444 -3.723 13.928 1.00 98.19 272 TYR A C 1
ATOM 2230 O O . TYR A 1 272 ? -26.407 -3.859 12.708 1.00 98.19 272 TYR A O 1
ATOM 2238 N N . PHE A 1 273 ? -25.822 -4.552 14.7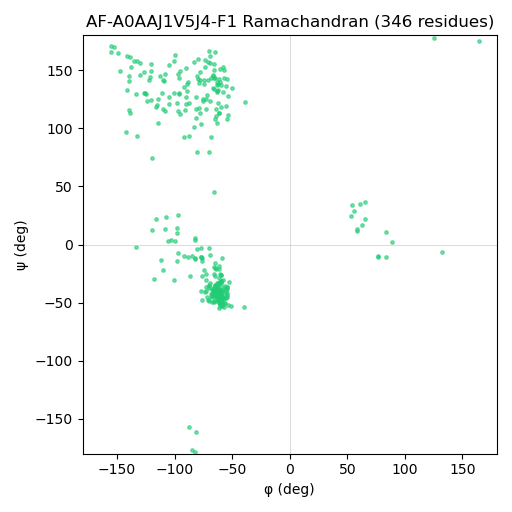61 1.00 98.25 273 PHE A N 1
ATOM 2239 C CA . PHE A 1 273 ? -25.315 -5.871 14.405 1.00 98.25 273 PHE A CA 1
ATOM 2240 C C . PHE A 1 273 ? -26.393 -6.933 14.641 1.00 98.25 273 PHE A C 1
ATOM 2242 O O . PHE A 1 273 ? -27.230 -6.788 15.536 1.00 98.25 273 PHE A O 1
ATOM 2249 N N . LYS A 1 274 ? -26.351 -8.022 13.875 1.00 97.12 274 LYS A N 1
ATOM 2250 C CA . LYS A 1 274 ? -27.252 -9.174 13.983 1.00 97.12 274 LYS A CA 1
ATOM 2251 C C . LYS A 1 274 ? -26.434 -10.439 14.265 1.00 97.12 274 LYS A C 1
ATOM 2253 O O . LYS A 1 274 ? -25.288 -10.536 13.841 1.00 97.12 274 LYS A O 1
ATOM 2258 N N . ASN A 1 275 ? -27.020 -11.398 14.985 1.00 95.25 275 ASN A N 1
ATOM 2259 C CA . ASN A 1 275 ? -26.429 -12.722 15.238 1.00 95.25 275 ASN A CA 1
ATOM 2260 C C . ASN A 1 275 ? -25.022 -12.692 15.877 1.00 95.25 275 ASN A C 1
ATOM 2262 O O . ASN A 1 275 ? -24.218 -13.596 15.667 1.00 95.25 275 ASN A O 1
ATOM 2266 N N . ILE A 1 276 ? -24.705 -11.657 16.662 1.00 96.06 276 ILE A N 1
ATOM 2267 C CA . ILE A 1 276 ? -23.402 -11.512 17.321 1.00 96.06 276 ILE A CA 1
ATOM 2268 C C . ILE A 1 276 ? -23.567 -10.985 18.746 1.00 96.06 276 ILE A C 1
ATOM 2270 O O . ILE A 1 276 ? -24.393 -10.116 19.014 1.00 96.06 276 ILE A O 1
ATOM 2274 N N . SER A 1 277 ? -22.769 -11.515 19.675 1.00 96.94 277 SER A N 1
ATOM 2275 C CA . SER A 1 277 ? -22.771 -11.063 21.068 1.00 96.94 277 SER A CA 1
ATOM 2276 C C . SER A 1 277 ? -21.891 -9.823 21.270 1.00 96.94 277 SER A C 1
ATOM 2278 O O . SER A 1 277 ? -20.912 -9.616 20.546 1.00 96.94 277 SER A O 1
ATOM 2280 N N . SER A 1 278 ? -22.167 -9.047 22.325 1.00 97.38 278 SER A N 1
ATOM 2281 C CA . SER A 1 278 ? -21.322 -7.913 22.730 1.00 97.38 278 SER A CA 1
ATOM 2282 C C . SER A 1 278 ? -19.863 -8.319 22.979 1.00 97.38 278 SER A C 1
ATOM 2284 O O . SER A 1 278 ? -18.949 -7.569 22.646 1.00 97.38 278 SER A O 1
ATOM 2286 N N . LYS A 1 279 ? -19.624 -9.520 23.520 1.00 97.06 279 LYS A N 1
ATOM 2287 C CA . LYS A 1 279 ? -18.271 -10.043 23.763 1.00 97.06 279 LYS A CA 1
ATOM 2288 C C . LYS A 1 279 ? -17.577 -10.450 22.462 1.00 97.06 279 LYS A C 1
ATOM 2290 O O . LYS A 1 279 ? -16.394 -10.177 22.286 1.00 97.06 279 LYS A O 1
ATOM 2295 N N . SER A 1 280 ? -18.313 -11.057 21.532 1.00 96.69 280 SER A N 1
ATOM 2296 C CA . SER A 1 280 ? -17.779 -11.458 20.227 1.00 96.69 280 SER A CA 1
ATOM 2297 C C . SER A 1 280 ? -17.326 -10.240 19.420 1.00 96.69 280 SER A C 1
ATOM 2299 O O . SER A 1 280 ? -16.189 -10.221 18.953 1.00 96.69 280 SER A O 1
ATOM 2301 N N . ILE A 1 281 ? -18.157 -9.194 19.322 1.00 96.88 281 ILE A N 1
ATOM 2302 C CA . ILE A 1 281 ? -17.768 -7.960 18.620 1.00 96.88 281 ILE A CA 1
ATOM 2303 C C . ILE A 1 281 ? -16.611 -7.248 19.330 1.00 96.88 281 ILE A C 1
ATOM 2305 O O . ILE A 1 281 ? -15.716 -6.731 18.671 1.00 96.88 281 ILE A O 1
ATOM 2309 N N . HIS A 1 282 ? -16.565 -7.282 20.663 1.00 97.94 282 HIS A N 1
ATOM 2310 C CA . HIS A 1 282 ? -15.455 -6.724 21.429 1.00 97.94 282 HIS A CA 1
ATOM 2311 C C . HIS A 1 282 ? -14.118 -7.400 21.109 1.00 97.94 282 HIS A C 1
ATOM 2313 O O . HIS A 1 282 ? -13.130 -6.720 20.849 1.00 97.94 282 HIS A O 1
ATOM 2319 N N . ASN A 1 283 ? -14.100 -8.732 21.062 1.00 97.25 283 ASN A N 1
ATOM 2320 C CA . ASN A 1 283 ? -12.906 -9.495 20.707 1.00 97.25 283 ASN A CA 1
ATOM 2321 C C . ASN A 1 283 ? -12.441 -9.202 19.274 1.00 97.25 283 ASN A C 1
ATOM 2323 O O . ASN A 1 283 ? -11.240 -9.131 19.034 1.00 97.25 283 ASN A O 1
ATOM 2327 N N . ILE A 1 284 ? -13.375 -9.025 18.332 1.00 96.12 284 ILE A N 1
ATOM 2328 C CA . ILE A 1 284 ? -13.057 -8.604 16.958 1.00 96.12 284 ILE A CA 1
ATOM 2329 C C . ILE A 1 284 ? -12.433 -7.208 16.975 1.00 96.12 284 ILE A C 1
ATOM 2331 O O . ILE A 1 284 ? -11.379 -7.002 16.385 1.00 96.12 284 ILE A O 1
ATOM 2335 N N . ILE A 1 285 ? -13.030 -6.269 17.714 1.00 96.69 285 ILE A N 1
ATOM 2336 C CA . ILE A 1 285 ? -12.492 -4.917 17.860 1.00 96.69 285 ILE A CA 1
ATOM 2337 C C . ILE A 1 285 ? -11.065 -4.960 18.406 1.00 96.69 285 ILE A C 1
ATOM 2339 O O . ILE A 1 285 ? -10.188 -4.366 17.798 1.00 96.69 285 ILE A O 1
ATOM 2343 N N . LEU A 1 286 ? -10.800 -5.677 19.500 1.00 96.81 286 LEU A N 1
ATOM 2344 C CA . LEU A 1 286 ? -9.454 -5.749 20.078 1.00 96.81 286 LEU A CA 1
ATOM 2345 C C . LEU A 1 286 ? -8.420 -6.348 19.114 1.00 96.81 286 LEU A C 1
ATOM 2347 O O . LEU A 1 286 ? -7.265 -5.937 19.145 1.00 96.81 286 LEU A O 1
ATOM 2351 N N . LYS A 1 287 ? -8.823 -7.279 18.244 1.00 94.88 287 LYS A N 1
ATOM 2352 C CA . LYS A 1 287 ? -7.936 -7.871 17.236 1.00 94.88 287 LYS A CA 1
ATOM 2353 C C . LYS A 1 287 ? -7.655 -6.959 16.050 1.00 94.88 287 LYS A C 1
ATOM 2355 O O . LYS A 1 287 ? -6.607 -7.109 15.450 1.00 94.88 287 LYS A O 1
ATOM 2360 N N . GLU A 1 288 ? -8.546 -6.038 15.703 1.00 93.88 288 GLU A N 1
ATOM 2361 C CA . GLU A 1 288 ? -8.424 -5.230 14.475 1.00 93.88 288 GLU A CA 1
ATOM 2362 C C . GLU A 1 288 ? -8.146 -3.743 14.749 1.00 93.88 288 GLU A C 1
ATOM 2364 O O . GLU A 1 288 ? -7.798 -2.979 13.849 1.00 93.88 288 GLU A O 1
ATOM 2369 N N . ILE A 1 289 ? -8.306 -3.297 15.995 1.00 94.12 289 ILE A N 1
ATOM 2370 C CA . ILE A 1 289 ? -8.117 -1.903 16.389 1.00 94.12 289 ILE A CA 1
ATOM 2371 C C . ILE A 1 289 ? -6.671 -1.451 16.164 1.00 94.12 289 ILE A C 1
ATOM 2373 O O . ILE A 1 289 ? -5.708 -2.111 16.548 1.00 94.12 289 ILE A O 1
ATOM 2377 N N . ASN A 1 290 ? -6.503 -0.242 15.631 1.00 94.31 290 ASN A N 1
ATOM 2378 C CA . ASN A 1 290 ? -5.210 0.413 15.642 1.00 94.31 290 ASN A CA 1
ATOM 2379 C C . ASN A 1 290 ? -4.946 0.981 17.041 1.00 94.31 290 ASN A C 1
ATOM 2381 O O . ASN A 1 290 ? -5.467 2.041 17.419 1.00 94.31 290 ASN A O 1
ATOM 2385 N N . MET A 1 291 ? -4.096 0.291 17.799 1.00 94.44 291 MET A N 1
ATOM 2386 C CA . MET A 1 291 ? -3.759 0.681 19.167 1.00 94.44 291 MET A CA 1
ATOM 2387 C C . MET A 1 291 ? -3.141 2.079 19.255 1.00 94.44 291 MET A C 1
ATOM 2389 O O . MET A 1 291 ? -3.431 2.821 20.188 1.00 94.44 291 MET A O 1
ATOM 2393 N N . ARG A 1 292 ? -2.394 2.533 18.240 1.00 92.31 292 ARG A N 1
ATOM 2394 C CA . ARG A 1 292 ? -1.811 3.890 18.218 1.00 92.31 292 ARG A CA 1
ATOM 2395 C C . ARG A 1 292 ? -2.876 4.998 18.163 1.00 92.31 292 ARG A C 1
ATOM 2397 O O . ARG A 1 292 ? -2.570 6.155 18.453 1.00 92.31 292 ARG A O 1
ATOM 2404 N N . LYS A 1 293 ? -4.127 4.662 17.820 1.00 94.44 293 LYS A N 1
ATOM 2405 C CA . LYS A 1 293 ? -5.266 5.590 17.719 1.00 94.44 293 LYS A CA 1
ATOM 2406 C C . LYS A 1 293 ? -6.247 5.520 18.890 1.00 94.44 293 LYS A C 1
ATOM 2408 O O . LYS A 1 293 ? -7.226 6.258 18.873 1.00 94.44 293 LYS A O 1
ATOM 2413 N N . ILE A 1 294 ? -5.998 4.718 19.930 1.00 95.00 294 ILE A N 1
ATOM 2414 C CA . ILE A 1 294 ? -6.960 4.551 21.041 1.00 95.00 294 ILE A CA 1
ATOM 2415 C C . ILE A 1 294 ? -7.262 5.862 21.773 1.00 95.00 294 ILE A C 1
ATOM 2417 O O . ILE A 1 294 ? -8.331 6.011 22.355 1.00 95.00 294 ILE A O 1
ATOM 2421 N N . PHE A 1 295 ? -6.343 6.832 21.740 1.00 94.94 295 PHE A N 1
ATOM 2422 C CA . PHE A 1 295 ? -6.525 8.147 22.358 1.00 94.94 295 PHE A CA 1
ATOM 2423 C C . PHE A 1 295 ? -7.435 9.091 21.568 1.00 94.94 295 PHE A C 1
ATOM 2425 O O . PHE A 1 295 ? -7.877 10.092 22.128 1.00 94.94 295 PHE A O 1
ATOM 2432 N N . ASN A 1 296 ? -7.733 8.776 20.307 1.00 95.56 296 ASN A N 1
ATOM 2433 C CA . ASN A 1 296 ? -8.686 9.533 19.502 1.00 95.56 296 ASN A CA 1
ATOM 2434 C C . ASN A 1 296 ? -10.110 9.302 20.022 1.00 95.56 296 ASN A C 1
ATOM 2436 O O . ASN A 1 296 ? -10.352 8.368 20.777 1.00 95.56 296 ASN A O 1
ATOM 2440 N N . GLN A 1 297 ? -11.074 10.119 19.597 1.00 95.88 297 GLN A N 1
ATOM 2441 C CA . GLN A 1 297 ? -12.482 9.920 19.972 1.00 95.88 297 GLN A CA 1
ATOM 2442 C C . GLN A 1 297 ? -13.091 8.668 19.327 1.00 95.88 297 GLN A C 1
ATOM 2444 O O . GLN A 1 297 ? -13.950 8.010 19.916 1.00 95.88 297 GLN A O 1
ATOM 2449 N N . TYR A 1 298 ? -12.659 8.338 18.111 1.00 97.31 298 TYR A N 1
ATOM 2450 C CA . TYR A 1 298 ? -13.124 7.170 17.380 1.00 97.31 298 TYR A CA 1
ATOM 2451 C C . TYR A 1 298 ? -12.094 6.687 16.355 1.00 97.31 298 TYR A C 1
ATOM 2453 O O . TYR A 1 298 ? -11.157 7.412 16.006 1.00 97.31 298 TYR A O 1
ATOM 2461 N N . GLN A 1 299 ? -12.301 5.473 15.851 1.00 97.25 299 GLN A N 1
ATOM 2462 C CA . GLN A 1 299 ? -11.637 4.953 14.658 1.00 97.25 299 GLN A CA 1
ATOM 2463 C C . GLN A 1 299 ? -12.543 3.965 13.916 1.00 97.25 299 GLN A C 1
ATOM 2465 O O . GLN A 1 299 ? -13.524 3.481 14.477 1.00 97.25 299 GLN A O 1
ATOM 2470 N N . TYR A 1 300 ? -12.201 3.662 12.667 1.00 97.00 300 TYR A N 1
ATOM 2471 C CA . TYR A 1 300 ? -12.909 2.676 11.857 1.00 97.00 300 TYR A CA 1
ATOM 2472 C C . TYR A 1 300 ? -12.046 1.436 11.665 1.00 97.00 300 TYR A C 1
ATOM 2474 O O . TYR A 1 300 ? -10.839 1.563 11.452 1.00 97.00 300 TYR A O 1
ATOM 2482 N N . ILE A 1 301 ? -12.681 0.270 11.723 1.00 95.50 301 ILE A N 1
ATOM 2483 C CA . ILE A 1 301 ? -12.101 -1.002 11.288 1.00 95.50 301 ILE A CA 1
ATOM 2484 C C . ILE A 1 301 ? -12.994 -1.609 10.213 1.00 95.50 301 ILE A C 1
ATOM 2486 O O . ILE A 1 301 ? -14.222 -1.514 10.300 1.00 95.50 301 ILE A O 1
ATOM 2490 N N . ASP A 1 302 ? -12.373 -2.218 9.212 1.00 94.06 302 ASP A N 1
ATOM 2491 C CA . ASP A 1 302 ? -13.084 -2.997 8.208 1.00 94.06 302 ASP A CA 1
ATOM 2492 C C . ASP A 1 302 ? -13.435 -4.364 8.794 1.00 94.06 302 ASP A C 1
ATOM 2494 O O . ASP A 1 302 ? -12.656 -4.962 9.537 1.00 94.06 302 ASP A O 1
ATOM 2498 N N . ILE A 1 303 ? -14.622 -4.863 8.466 1.00 92.06 303 ILE A N 1
ATOM 2499 C CA . ILE A 1 303 ? -15.107 -6.159 8.941 1.00 92.06 303 ILE A CA 1
ATOM 2500 C C . ILE A 1 303 ? -15.623 -6.984 7.773 1.00 92.06 303 ILE A C 1
ATOM 2502 O O . ILE A 1 303 ? -16.194 -6.469 6.812 1.00 92.06 303 ILE A O 1
ATOM 2506 N N . LYS A 1 304 ? -15.433 -8.298 7.873 1.00 88.75 304 LYS A N 1
ATOM 2507 C CA . LYS A 1 304 ? -15.969 -9.276 6.928 1.00 88.75 304 LYS A CA 1
ATOM 2508 C C . LYS A 1 304 ? -16.851 -10.254 7.687 1.00 88.75 304 LYS A C 1
ATOM 2510 O O . LYS A 1 304 ? -16.530 -10.613 8.816 1.00 88.75 304 LYS A O 1
ATOM 2515 N N . ASN A 1 305 ? -17.926 -10.702 7.045 1.00 87.94 305 ASN A N 1
ATOM 2516 C CA . ASN A 1 305 ? -18.804 -11.760 7.556 1.00 87.94 305 ASN A CA 1
ATOM 2517 C C . ASN A 1 305 ? -19.485 -11.433 8.899 1.00 87.94 305 ASN A C 1
ATOM 2519 O O . ASN A 1 305 ? -19.681 -12.320 9.725 1.00 87.94 305 ASN A O 1
ATOM 2523 N N . ILE A 1 306 ? -19.836 -10.166 9.129 1.00 93.62 306 ILE A N 1
ATOM 2524 C CA . ILE A 1 306 ? -20.685 -9.764 10.255 1.00 93.62 306 ILE A CA 1
ATOM 2525 C C . ILE A 1 306 ? -21.985 -9.218 9.680 1.00 93.62 306 ILE A C 1
ATOM 2527 O O . ILE A 1 306 ? -21.968 -8.300 8.859 1.00 93.62 306 ILE A O 1
ATOM 2531 N N . ASP A 1 307 ? -23.104 -9.775 10.128 1.00 95.38 307 ASP A N 1
ATOM 2532 C CA . ASP A 1 307 ? -24.423 -9.314 9.723 1.00 95.38 307 ASP A CA 1
ATOM 2533 C C . ASP A 1 307 ? -24.845 -8.081 10.519 1.00 95.38 307 ASP A C 1
ATOM 2535 O O . ASP A 1 307 ? -24.564 -7.934 11.712 1.00 95.38 307 ASP A O 1
ATOM 2539 N N . GLY A 1 308 ? -25.567 -7.188 9.857 1.00 96.25 308 GLY A N 1
ATOM 2540 C CA . GLY A 1 308 ? -26.085 -5.976 10.465 1.00 96.25 308 GLY A CA 1
ATOM 2541 C C . GLY A 1 308 ? -26.532 -4.957 9.432 1.00 96.25 308 GLY A C 1
ATOM 2542 O O . GLY A 1 308 ? -26.354 -5.141 8.225 1.00 96.25 308 GLY A O 1
ATOM 2543 N N . ALA A 1 309 ? -27.103 -3.873 9.934 1.00 97.38 309 ALA A N 1
ATOM 2544 C CA . ALA A 1 309 ? -27.609 -2.772 9.139 1.00 97.38 309 ALA A CA 1
ATOM 2545 C C . ALA A 1 309 ? -26.999 -1.455 9.613 1.00 97.38 309 ALA A C 1
ATOM 2547 O O . ALA A 1 309 ? -27.016 -1.133 10.806 1.00 97.38 309 ALA A O 1
ATOM 2548 N N . TYR A 1 310 ? -26.492 -0.688 8.655 1.00 97.44 310 TYR A N 1
ATOM 2549 C CA . TYR A 1 310 ? -26.235 0.732 8.811 1.00 97.44 310 TYR A CA 1
ATOM 2550 C C . TYR A 1 310 ? -27.486 1.494 8.379 1.00 97.44 310 TYR A C 1
ATOM 2552 O O . TYR A 1 310 ? -27.986 1.261 7.279 1.00 97.44 310 TYR A O 1
ATOM 2560 N N . ILE A 1 311 ? -27.983 2.373 9.246 1.00 96.56 311 ILE A N 1
ATOM 2561 C CA . ILE A 1 311 ? -29.142 3.228 8.983 1.00 96.56 311 ILE A CA 1
ATOM 2562 C C . ILE A 1 311 ? -28.642 4.669 9.000 1.00 96.56 311 ILE A C 1
ATOM 2564 O O . ILE A 1 311 ? -28.103 5.124 10.013 1.00 96.56 311 ILE A O 1
ATOM 2568 N N . ASP A 1 312 ? -28.776 5.370 7.877 1.00 93.94 312 ASP A N 1
ATOM 2569 C CA . ASP A 1 312 ? -28.366 6.771 7.790 1.00 93.94 312 ASP A CA 1
ATOM 2570 C C . ASP A 1 312 ? -29.433 7.733 8.346 1.00 93.94 312 ASP A C 1
ATOM 2572 O O . ASP A 1 312 ? -30.483 7.333 8.862 1.00 93.94 312 ASP A O 1
ATOM 2576 N N . SER A 1 313 ? -29.160 9.037 8.272 1.00 91.69 313 SER A N 1
ATOM 2577 C CA . SER A 1 313 ? -30.084 10.074 8.743 1.00 91.69 313 SER A CA 1
ATOM 2578 C C . SER A 1 313 ? -31.386 10.157 7.944 1.00 91.69 313 SER A C 1
ATOM 2580 O O . SER A 1 313 ? -32.356 10.710 8.450 1.00 91.69 313 SER A O 1
ATOM 2582 N N . THR A 1 314 ? -31.417 9.624 6.719 1.00 92.88 314 THR A N 1
ATOM 2583 C CA . THR A 1 314 ? -32.615 9.557 5.865 1.00 92.88 314 THR A CA 1
ATOM 2584 C C . THR A 1 314 ? -33.432 8.287 6.111 1.00 92.88 314 THR A C 1
ATOM 2586 O O . THR A 1 314 ? -34.561 8.176 5.646 1.00 92.88 314 THR A O 1
ATOM 2589 N N . GLY A 1 315 ? -32.875 7.327 6.856 1.00 92.12 315 GLY A N 1
ATOM 2590 C CA . GLY A 1 315 ? -33.477 6.018 7.097 1.00 92.12 315 GLY A CA 1
ATOM 2591 C C . GLY A 1 315 ? -33.096 4.978 6.047 1.00 92.12 315 GLY A C 1
ATOM 2592 O O . GLY A 1 315 ? -33.542 3.834 6.140 1.00 92.12 315 GLY A O 1
ATOM 2593 N N . LYS A 1 316 ? -32.247 5.330 5.072 1.00 94.88 316 LYS A N 1
ATOM 2594 C CA . LYS A 1 316 ? -31.744 4.378 4.084 1.00 94.88 316 LYS A CA 1
ATOM 2595 C C . LYS A 1 316 ? -30.873 3.338 4.778 1.00 94.88 316 LYS A C 1
ATOM 2597 O O . LYS A 1 316 ? -29.993 3.654 5.582 1.00 94.88 316 LYS A O 1
ATOM 2602 N N . ILE A 1 317 ? -31.121 2.080 4.427 1.00 96.31 317 ILE A N 1
ATOM 2603 C CA . ILE A 1 317 ? -30.447 0.924 5.007 1.00 96.31 317 ILE A CA 1
ATOM 2604 C C . ILE A 1 317 ? -29.354 0.445 4.055 1.00 96.31 317 ILE A C 1
ATOM 2606 O O . ILE A 1 317 ? -29.599 0.232 2.870 1.00 96.31 317 ILE A O 1
ATOM 2610 N N . SER A 1 318 ? -28.146 0.254 4.581 1.00 95.75 318 SER A N 1
ATOM 2611 C CA . SER A 1 318 ? -27.017 -0.350 3.866 1.00 95.75 318 SER A CA 1
ATOM 2612 C C . SER A 1 318 ? -26.440 -1.517 4.662 1.00 95.75 318 SER A C 1
ATOM 2614 O O . SER A 1 318 ? -26.445 -1.510 5.897 1.00 95.75 318 SER A O 1
ATOM 2616 N N . LYS A 1 319 ? -25.917 -2.528 3.960 1.00 95.62 319 LYS A N 1
ATOM 2617 C CA . LYS A 1 319 ? -25.188 -3.629 4.600 1.00 95.62 319 LYS A CA 1
ATOM 2618 C C . LYS A 1 319 ? -23.897 -3.089 5.209 1.00 95.62 319 LYS A C 1
ATOM 2620 O O . LYS A 1 319 ? -23.178 -2.327 4.571 1.00 95.62 319 LYS A O 1
ATOM 2625 N N . ILE A 1 320 ? -23.600 -3.487 6.440 1.00 96.38 320 ILE A N 1
ATOM 2626 C CA . ILE A 1 320 ? -22.399 -3.023 7.137 1.00 96.38 320 ILE A CA 1
ATOM 2627 C C . ILE A 1 320 ? -21.140 -3.645 6.520 1.00 96.38 320 ILE A C 1
ATOM 2629 O O . ILE A 1 320 ? -21.123 -4.820 6.158 1.00 96.38 320 ILE A O 1
ATOM 2633 N N . ASN A 1 321 ? -20.076 -2.854 6.428 1.00 95.44 321 ASN A N 1
ATOM 2634 C CA . ASN A 1 321 ? -18.733 -3.310 6.047 1.00 95.44 321 ASN A CA 1
ATOM 2635 C C . ASN A 1 321 ? -17.645 -2.757 6.984 1.00 95.44 321 ASN A C 1
ATOM 2637 O O . ASN A 1 321 ? -16.472 -3.103 6.854 1.00 95.44 321 ASN A O 1
ATOM 2641 N N . GLN A 1 322 ? -18.038 -1.935 7.963 1.00 96.81 322 GLN A N 1
ATOM 2642 C CA . GLN A 1 322 ? -17.146 -1.314 8.928 1.00 96.81 322 GLN A CA 1
ATOM 2643 C C . GLN A 1 322 ? -17.750 -1.260 10.331 1.00 96.81 322 GLN A C 1
ATOM 2645 O O . GLN A 1 322 ? -18.965 -1.317 10.529 1.00 96.81 322 GLN A O 1
ATOM 2650 N N . VAL A 1 323 ? -16.880 -1.062 11.318 1.00 97.81 323 VAL A N 1
ATOM 2651 C CA . VAL A 1 323 ? -17.257 -0.706 12.688 1.00 97.81 323 VAL A CA 1
ATOM 2652 C C . VAL A 1 323 ? -16.627 0.628 13.050 1.00 97.81 323 VAL A C 1
ATOM 2654 O O . VAL A 1 323 ? -15.411 0.786 12.994 1.00 97.81 323 VAL A O 1
ATOM 2657 N N . ASN A 1 324 ? -17.455 1.582 13.469 1.00 97.81 324 ASN A N 1
ATOM 2658 C CA . ASN A 1 324 ? -17.028 2.814 14.118 1.00 97.81 324 ASN A CA 1
ATOM 2659 C C . ASN A 1 324 ? -16.817 2.539 15.610 1.00 97.81 324 ASN A C 1
ATOM 2661 O O . ASN A 1 324 ? -17.773 2.444 16.383 1.00 97.81 324 ASN A O 1
ATOM 2665 N N . ILE A 1 325 ? -15.565 2.380 16.016 1.00 98.19 325 ILE A N 1
ATOM 2666 C CA . ILE A 1 325 ? -15.196 2.148 17.408 1.00 98.19 325 ILE A CA 1
ATOM 2667 C C . ILE A 1 325 ? -15.181 3.493 18.120 1.00 98.19 325 ILE A C 1
ATOM 2669 O O . ILE A 1 325 ? -14.362 4.358 17.814 1.00 98.19 325 ILE A O 1
ATOM 2673 N N . LYS A 1 326 ? -16.060 3.663 19.104 1.00 98.12 326 LYS A N 1
ATOM 2674 C CA . LYS A 1 326 ? -16.071 4.838 19.976 1.00 98.12 326 LYS A CA 1
ATOM 2675 C C . LYS A 1 326 ? -15.141 4.608 21.155 1.00 98.12 326 LYS A C 1
ATOM 2677 O O . LYS A 1 326 ? -15.349 3.675 21.932 1.00 98.12 326 LYS A O 1
ATOM 2682 N N . HIS A 1 327 ? -14.157 5.483 21.320 1.00 96.19 327 HIS A N 1
ATOM 2683 C CA . HIS A 1 327 ? -13.229 5.444 22.441 1.00 96.19 327 HIS A CA 1
ATOM 2684 C C . HIS A 1 327 ? -13.678 6.361 23.572 1.00 96.19 327 HIS A C 1
ATOM 2686 O O . HIS A 1 327 ? -14.284 7.411 23.372 1.00 96.19 327 HIS A O 1
ATOM 2692 N N . GLY A 1 328 ? -13.336 5.979 24.795 1.00 92.94 328 GLY A N 1
ATOM 2693 C CA . GLY A 1 328 ? -13.404 6.862 25.945 1.00 92.94 328 GLY A CA 1
ATOM 2694 C C . GLY A 1 328 ? -12.429 6.412 27.020 1.00 92.94 328 GLY A C 1
ATOM 2695 O O . GLY A 1 328 ? -11.882 5.316 26.954 1.00 92.94 328 GLY A O 1
ATOM 2696 N N . LYS A 1 329 ? -12.250 7.242 28.051 1.00 92.56 329 LYS A N 1
ATOM 2697 C CA . LYS A 1 329 ? -11.383 6.916 29.198 1.00 92.56 329 LYS A CA 1
ATOM 2698 C C . LYS A 1 329 ? -11.835 5.664 29.973 1.00 92.56 329 LYS A C 1
ATOM 2700 O O . LYS A 1 329 ? -11.039 5.071 30.684 1.00 92.56 329 LYS A O 1
ATOM 2705 N N . GLN A 1 330 ? -13.109 5.290 29.833 1.00 94.75 330 GLN A N 1
ATOM 2706 C CA . GLN A 1 330 ? -13.767 4.195 30.558 1.00 94.75 330 GLN A CA 1
ATOM 2707 C C . GLN A 1 330 ? -14.232 3.048 29.646 1.00 94.75 330 GLN A C 1
ATOM 2709 O O . GLN A 1 330 ? -15.195 2.355 29.972 1.00 94.75 330 GLN A O 1
ATOM 2714 N N . GLY A 1 331 ? -13.653 2.907 28.455 1.00 97.31 331 GLY A N 1
ATOM 2715 C CA . GLY A 1 331 ? -13.928 1.759 27.596 1.00 97.31 331 GLY A CA 1
ATOM 2716 C C . GLY A 1 331 ? -14.390 2.124 26.195 1.00 97.31 331 GLY A C 1
ATOM 2717 O O . GLY A 1 331 ? -14.631 3.298 25.867 1.00 97.31 331 GLY A O 1
ATOM 2718 N N . ILE A 1 332 ? -14.595 1.076 25.405 1.00 98.12 332 ILE A N 1
ATOM 2719 C CA . ILE A 1 332 ? -14.949 1.111 23.988 1.00 98.12 332 ILE A CA 1
ATOM 2720 C C . ILE A 1 332 ? -16.284 0.412 23.708 1.00 98.12 332 ILE A C 1
ATOM 2722 O O . ILE A 1 332 ? -16.727 -0.460 24.454 1.00 98.12 332 ILE A O 1
ATOM 2726 N N . HIS A 1 333 ? -16.930 0.802 22.613 1.00 98.25 333 HIS A N 1
ATOM 2727 C CA . HIS A 1 333 ? -18.000 0.034 21.969 1.00 98.25 333 HIS A CA 1
ATOM 2728 C C . HIS A 1 333 ? -17.943 0.267 20.458 1.00 98.25 333 HIS A C 1
ATOM 2730 O O . HIS A 1 333 ? -17.511 1.330 20.004 1.00 98.25 333 HIS A O 1
ATOM 2736 N N . GLY A 1 334 ? -18.353 -0.732 19.688 1.00 97.94 334 GLY A N 1
ATOM 2737 C CA . GLY A 1 334 ? -18.484 -0.655 18.242 1.00 97.94 334 GLY A CA 1
ATOM 2738 C C . GLY A 1 334 ? -19.889 -0.242 17.835 1.00 97.94 334 GLY A C 1
ATOM 2739 O O . GLY A 1 334 ? -20.871 -0.783 18.345 1.00 97.94 334 GLY A O 1
ATOM 2740 N N . VAL A 1 335 ? -19.969 0.682 16.887 1.00 98.00 335 VAL A N 1
ATOM 2741 C CA . VAL A 1 335 ? -21.198 1.068 16.194 1.00 98.00 335 VAL A CA 1
ATOM 2742 C C . VAL A 1 335 ? -21.091 0.580 14.748 1.00 98.00 335 VAL A C 1
ATOM 2744 O O . VAL A 1 335 ? -20.063 0.839 14.117 1.00 98.00 335 VAL A O 1
ATOM 2747 N N . PRO A 1 336 ? -22.096 -0.116 14.199 1.00 97.75 336 PRO A N 1
ATOM 2748 C CA . PRO A 1 336 ? -22.047 -0.559 12.813 1.00 97.75 336 PRO A CA 1
ATOM 2749 C C . PRO A 1 336 ? -21.980 0.631 11.863 1.00 97.75 336 PRO A C 1
ATOM 2751 O O . PRO A 1 336 ? -22.665 1.638 12.058 1.00 97.75 336 PRO A O 1
ATOM 2754 N N . ASN A 1 337 ? -21.139 0.510 10.843 1.00 97.12 337 ASN A N 1
ATOM 2755 C CA . ASN A 1 337 ? -20.891 1.557 9.871 1.00 97.12 337 ASN A CA 1
ATOM 2756 C C . ASN A 1 337 ? -20.888 0.998 8.447 1.00 97.12 337 ASN A C 1
ATOM 2758 O O . ASN A 1 337 ? -20.643 -0.190 8.214 1.00 97.12 337 ASN A O 1
ATOM 2762 N N . TYR A 1 338 ? -21.127 1.897 7.503 1.00 94.75 338 TYR A N 1
ATOM 2763 C CA . TYR A 1 338 ? -20.973 1.649 6.085 1.00 94.75 338 TYR A CA 1
ATOM 2764 C C . TYR A 1 338 ? -20.028 2.692 5.503 1.00 94.75 338 TYR A C 1
ATOM 2766 O O . TYR A 1 338 ? -20.201 3.893 5.718 1.00 94.75 338 TYR A O 1
ATOM 2774 N N . ARG A 1 339 ? -19.026 2.226 4.766 1.00 92.12 339 ARG A N 1
ATOM 2775 C CA . ARG A 1 339 ? -18.255 3.057 3.849 1.00 92.12 339 ARG A CA 1
ATOM 2776 C C . ARG A 1 339 ? -18.710 2.721 2.437 1.00 92.12 339 ARG A C 1
ATOM 2778 O O . ARG A 1 339 ? -18.623 1.559 2.043 1.00 92.12 339 ARG A O 1
ATOM 2785 N N . GLY A 1 340 ? -19.203 3.729 1.718 1.00 82.38 340 GLY A N 1
ATOM 2786 C CA . GLY A 1 340 ? -19.540 3.595 0.304 1.00 82.38 340 GLY A CA 1
ATOM 2787 C C . GLY A 1 340 ? -18.336 3.131 -0.507 1.00 82.38 340 GLY A C 1
ATOM 2788 O O . GLY A 1 340 ? -17.195 3.414 -0.141 1.00 82.38 340 GLY A O 1
ATOM 2789 N N . GLU A 1 341 ? -18.583 2.405 -1.592 1.00 68.69 341 GLU A N 1
ATOM 2790 C CA . GLU A 1 341 ? -17.553 2.199 -2.605 1.00 68.69 341 GLU A CA 1
ATOM 2791 C C . GLU A 1 341 ? -17.210 3.573 -3.194 1.00 68.69 341 GLU A C 1
ATOM 2793 O O . GLU A 1 341 ? -18.001 4.175 -3.916 1.00 68.69 341 GLU A O 1
ATOM 2798 N N . ASP A 1 342 ? -16.058 4.123 -2.808 1.00 48.38 342 ASP A N 1
ATOM 2799 C CA . ASP A 1 342 ? -15.540 5.335 -3.428 1.00 48.38 342 ASP A CA 1
ATOM 2800 C C . ASP A 1 342 ? -15.234 5.001 -4.900 1.00 48.38 342 ASP A C 1
ATOM 2802 O O . ASP A 1 342 ? -14.335 4.202 -5.172 1.00 48.38 342 ASP A O 1
ATOM 2806 N N . ASN A 1 343 ? -15.922 5.645 -5.851 1.00 38.00 343 ASN A N 1
ATOM 2807 C CA . ASN A 1 343 ? -15.612 5.643 -7.293 1.00 38.00 343 ASN A CA 1
ATOM 2808 C C . ASN A 1 343 ? -14.270 6.355 -7.603 1.00 38.00 343 ASN A C 1
ATOM 2810 O O . ASN A 1 343 ? -14.170 7.155 -8.524 1.00 38.00 343 ASN A O 1
ATOM 2814 N N . SER A 1 344 ? -13.209 6.091 -6.839 1.00 35.03 344 SER A N 1
ATOM 2815 C CA . SER A 1 344 ? -11.864 6.660 -7.045 1.00 35.03 344 SER A CA 1
ATOM 2816 C C . SER A 1 344 ? -10.933 5.724 -7.831 1.00 35.03 344 SER A C 1
ATOM 2818 O O . SER A 1 344 ? -9.713 5.804 -7.722 1.00 35.03 344 SER A O 1
ATOM 2820 N N . GLY A 1 345 ? -11.516 4.837 -8.645 1.00 33.28 345 GLY A N 1
ATOM 2821 C CA . GLY A 1 345 ? -10.820 4.025 -9.651 1.00 33.28 345 GLY A CA 1
ATOM 2822 C C . GLY A 1 345 ? -11.047 4.478 -11.100 1.00 33.28 345 GLY A C 1
ATOM 2823 O O . GLY A 1 345 ? -10.564 3.814 -12.011 1.00 33.28 345 GLY A O 1
ATOM 2824 N N . GLN A 1 346 ? -11.777 5.576 -11.324 1.00 30.33 346 GLN A N 1
ATOM 2825 C CA . GLN A 1 346 ? -11.976 6.192 -12.640 1.00 30.33 346 GLN A CA 1
ATOM 2826 C C . GLN A 1 346 ? -11.436 7.626 -12.638 1.00 30.33 346 GLN A C 1
ATOM 2828 O O . GLN A 1 346 ? -12.170 8.605 -12.611 1.00 30.33 346 GLN A O 1
ATOM 2833 N N . SER A 1 347 ? -10.119 7.745 -12.668 1.00 29.48 347 SER A N 1
ATOM 2834 C CA . SER A 1 347 ? -9.452 8.869 -13.320 1.00 29.48 347 SER A CA 1
ATOM 2835 C C . SER A 1 347 ? -8.266 8.249 -14.042 1.00 29.48 347 SER A C 1
ATOM 2837 O O . SER A 1 347 ? -7.435 7.613 -13.386 1.00 29.48 347 SER A O 1
ATOM 2839 N N . GLY A 1 348 ? -8.336 8.303 -15.373 1.00 33.31 348 GLY A N 1
ATOM 2840 C CA . GLY A 1 348 ? -7.448 7.617 -16.310 1.00 33.31 348 GLY A CA 1
ATOM 2841 C C . GLY A 1 348 ? -5.998 8.057 -16.256 1.00 33.31 348 GLY A C 1
ATOM 2842 O O . GLY A 1 348 ? -5.698 9.078 -15.596 1.00 33.31 348 GLY A O 1
#

Foldseek 3Di:
DDDDDDDDDDPPPPCPVDDQWFKWAKDAAQADAPLNLVRHRAIEGCDPWDADPVRGTYHHQVVQVPQDCRGAPHDPHPIDTHTDGPPPDDRDDDDPSGPPQHSVSNNVVNVLVVVLLVLLVLLLLLVLQLVLCVVVLQPVSVVVSVVVNVVSVVVSVVSCVVPVSDDDDVVSNDHDCPPVSSVVSNVVVVVVLVVLQVLQQVPDPDHDDPQLVSLQSNLDLVSVVVSLVVPVQSVQFADQPQLVQQCAAPPRPSVVVQQVVQVVVVFARFKHWYPDHSVRVSSVCSSFPRSSCLPPQWDKGFDDDTFIWHQDRVRDTDTFGMWIWGTDSRHIHTGTDDDDDPPPPPDD

Secondary structure (DSSP, 8-state):
-PPPPP----PPP----S-TT-EEEE---S---TTTTTTTT-EEESS--EE-TTS-EEEESGGGTTTSSSSTT-TT----EEE--TTT--PPPPPHHHHT--HHHHHHHHHHHHHHHHHHHHHHHHHHHHHHHHHTT-HHHHHHHHHHHHHHHHHHHHHHHT-TT----GGGTPPP--HHHHHHHHHHHHHHHHHHHHHHHHT-SSPPPHHHHHHHTT--HHHHHHHHHH-HHHHHHHSB-HHHHHTTBTTSHHHHHHHHHHHTTTPPPPPEE-S--HHHHHHHHHHH--GGGTTSSEEEEE-SS--EEEE-TT--EEE--EEEEEP-TT-BEEEEE------TT---

InterPro domains:
  IPR009319 Lactococcus phage , Structural protein [PF06152] (22-160)
  IPR029100 Bacterial toxin 50 [PF15542] (241-336)

Nearest PDB structures (foldseek):
  4e17-assembly1_A  TM=4.029E-01  e=7.070E+00  Gallus gallus
  1ydi-assembly1_A  TM=3.367E-01  e=6.679E+00  Homo sapiens

Solvent-accessible surface area (backbone atoms only — not comparable to full-atom values): 19585 Å² total; per-residue (Å²): 137,80,83,81,81,81,81,79,81,78,76,74,79,80,84,69,94,61,75,93,77,61,34,21,37,28,49,70,67,74,49,20,49,78,46,34,20,77,45,44,72,32,41,31,23,81,56,79,59,49,75,45,96,89,70,52,65,31,42,26,37,60,86,25,38,52,62,34,71,81,22,22,73,15,70,93,50,83,68,50,77,42,85,39,49,86,96,77,58,75,84,78,85,67,58,79,91,52,68,80,62,46,42,69,54,15,26,51,38,31,54,54,50,48,52,52,53,50,41,30,53,51,37,19,54,34,49,47,51,30,53,43,22,57,76,71,63,37,50,64,53,32,54,51,29,54,54,50,37,52,52,42,52,51,52,46,50,50,56,37,70,78,30,86,89,51,77,89,58,70,77,64,37,51,67,70,93,48,64,68,63,49,50,54,54,39,54,54,50,50,54,50,52,51,51,54,48,51,64,53,34,72,77,39,90,73,70,69,52,74,64,50,49,52,28,51,56,46,50,40,62,69,44,30,50,50,41,33,74,77,31,67,71,55,27,37,28,66,33,75,34,60,73,68,24,32,41,23,23,64,89,36,68,53,19,54,52,46,31,55,57,28,46,78,68,79,40,56,54,71,26,21,35,40,101,62,52,68,65,58,54,46,53,51,44,64,38,62,56,63,60,93,48,59,89,40,65,54,52,77,40,80,55,78,95,61,52,37,38,16,42,44,93,85,56,56,75,41,70,36,42,27,31,41,34,40,40,42,81,75,12,28,37,59,37,47,24,64,74,78,86,73,80,80,84,76,74,135

Mean predicted aligned error: 8.64 Å